Protein AF-A0A6B2LG57-F1 (afdb_monomer)

Radius of gyration: 21.64 Å; Cα contacts (8 Å, |Δi|>4): 314; chains: 1; bounding box: 53×33×59 Å

Nearest PDB structures (foldseek):
  3gzn-assembly2_D  TM=9.192E-01  e=6.424E-19  Homo sapiens
  3dbl-assembly3_F  TM=9.098E-01  e=2.876E-18  Homo sapiens
  1yov-assembly1_B  TM=9.096E-01  e=4.645E-18  Homo sapiens
  3dbh-assembly4_F  TM=9.190E-01  e=5.237E-18  Homo sapiens
  1yov-assembly2_D  TM=8.940E-01  e=1.558E-15  Homo sapiens

Organism: NCBI:txid1963864

pLDDT: mean 88.26, std 8.72, range [53.47, 98.3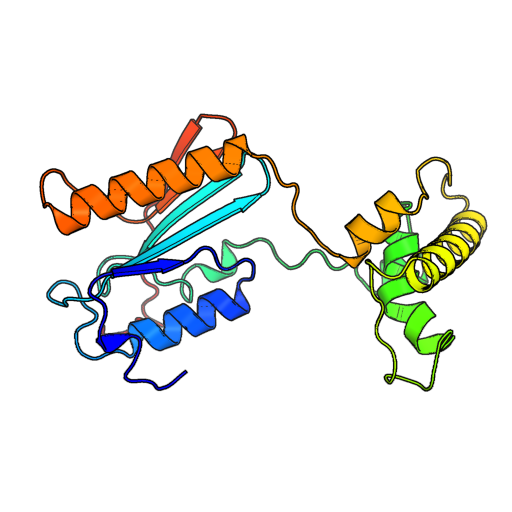1]

Sequence (216 aa):
MPPTFLSTFHLILSTLSTLPTLQNLNQEVFSLPGYGPQGRIMLIHGANEGLMGYIKLSYPGKTSCFGCIGDLFPPPRVSAVDLLVYTPRTPEHCVEWVAVLEWDRAVPFGGPGTVRIDVHNPQHVQWCLEKAQERAKMFHIPTERLDAHLVQLVIGKHPPAFQAGYAFNAGLFSNETFKFVTECSSNLNDMDFFNSGEIYKINTVPNEYCAVCKGK

Foldseek 3Di:
DPLCPLVVDLEDEEADDDLVVQVVVQLSLLPDDQQAPRRSYWYWYKYDQAQWIKIWTDHFPQAATSLQCVVVDDDPPQDDPCCLPPNPAALLSLLSNCQPPVCQVVVPPHHRPPDHQDLPDPVSLVVSLVSSVVVCVVNVHDCPPRDSVSSSCSNVVDRHDDPVNVVVRVVLVVVQVCCVVVVPDDHQRTMWIGHPHDIDRDGHDYDCPRPRRHPD

Solvent-accessible surface area (backbone atoms only — not comparable to full-atom values): 12493 Å² total; per-residue (Å²): 128,67,84,65,60,68,63,75,43,54,65,45,79,44,65,66,90,43,69,71,62,44,38,50,50,45,49,55,53,66,66,36,86,49,47,35,83,89,30,63,36,41,44,40,37,39,48,66,52,27,55,29,35,38,41,34,42,47,40,48,72,69,24,33,48,62,79,56,50,51,83,77,50,80,73,81,95,68,81,57,67,64,41,43,74,76,57,56,80,49,60,63,36,26,38,49,32,28,71,76,48,46,46,66,71,65,30,88,84,55,56,78,86,70,62,76,89,40,70,85,39,67,68,51,34,49,53,42,40,55,53,15,50,56,48,23,57,76,68,74,38,75,57,92,75,68,42,64,66,50,45,33,45,65,75,59,64,63,67,59,85,39,73,67,31,54,53,51,54,48,50,53,51,52,51,44,50,49,22,65,77,66,65,80,46,87,55,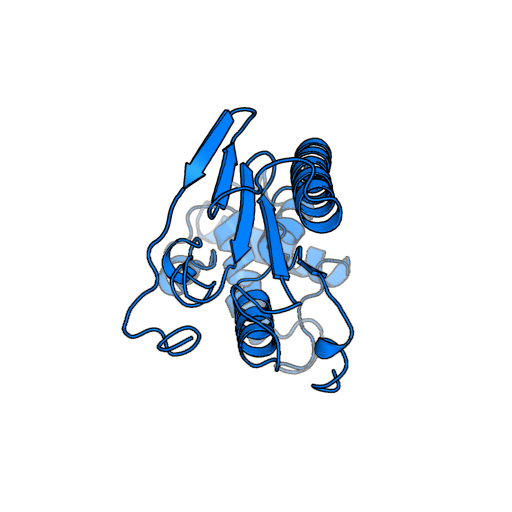79,85,25,31,41,37,36,50,79,88,46,79,44,82,45,84,56,73,58,46,84,80,31,94,68,59,46,98,69

Structure (mmCIF, N/CA/C/O backbone):
data_AF-A0A6B2LG57-F1
#
_entry.id   AF-A0A6B2LG57-F1
#
loop_
_atom_site.group_PDB
_atom_site.id
_atom_site.type_symbol
_atom_site.label_atom_id
_atom_site.label_alt_id
_atom_site.label_comp_id
_atom_site.label_asym_id
_atom_site.label_entity_id
_atom_site.label_seq_id
_atom_site.pdbx_PDB_ins_code
_atom_site.Cartn_x
_atom_site.Cartn_y
_atom_site.Cartn_z
_atom_site.occupancy
_atom_site.B_iso_or_equiv
_atom_site.auth_seq_id
_atom_site.auth_comp_id
_atom_site.auth_asym_id
_atom_site.auth_atom_id
_atom_site.pdbx_PDB_model_num
ATOM 1 N N . MET A 1 1 ? 9.959 7.226 17.252 1.00 60.31 1 MET A N 1
ATOM 2 C CA . MET A 1 1 ? 9.006 8.003 18.077 1.00 60.31 1 MET A CA 1
ATOM 3 C C . MET A 1 1 ? 9.163 7.540 19.522 1.00 60.31 1 MET A C 1
ATOM 5 O O . MET A 1 1 ? 9.434 6.357 19.694 1.00 60.31 1 MET A O 1
ATOM 9 N N . PRO A 1 2 ? 9.089 8.406 20.551 1.00 69.31 2 PRO A N 1
ATOM 10 C CA . PRO A 1 2 ? 9.145 7.940 21.935 1.00 69.31 2 PRO A CA 1
ATOM 11 C C . PRO A 1 2 ? 7.992 6.955 22.194 1.00 69.31 2 PRO A C 1
ATOM 13 O O . PRO A 1 2 ? 6.862 7.287 21.830 1.00 69.31 2 PRO A O 1
ATOM 16 N N . PRO A 1 3 ? 8.226 5.792 22.831 1.00 62.59 3 PRO A N 1
ATOM 17 C CA . PRO A 1 3 ? 7.180 4.790 23.082 1.00 62.59 3 PRO A CA 1
ATOM 18 C C . PRO A 1 3 ? 5.957 5.343 23.832 1.00 62.59 3 PRO A C 1
ATOM 20 O O . PRO A 1 3 ? 4.846 4.847 23.692 1.00 62.59 3 PRO A O 1
ATOM 23 N N . THR A 1 4 ? 6.153 6.409 24.606 1.00 77.44 4 THR A N 1
ATOM 24 C CA . THR A 1 4 ? 5.123 7.068 25.415 1.00 77.44 4 THR A CA 1
ATOM 25 C C . THR A 1 4 ? 4.244 8.047 24.637 1.00 77.44 4 THR A C 1
ATOM 27 O O . THR A 1 4 ? 3.212 8.470 25.152 1.00 77.44 4 THR A O 1
ATOM 30 N N . PHE A 1 5 ? 4.605 8.421 23.405 1.00 87.50 5 PHE A N 1
ATOM 31 C CA . PHE A 1 5 ? 3.816 9.378 22.625 1.00 87.50 5 PHE A CA 1
ATOM 32 C C . PHE A 1 5 ? 2.445 8.801 22.267 1.00 87.50 5 PHE A C 1
ATOM 34 O O . PHE A 1 5 ? 1.424 9.423 22.551 1.00 87.50 5 PHE A O 1
ATOM 41 N N . LEU A 1 6 ? 2.408 7.582 21.719 1.00 87.19 6 LEU A N 1
ATOM 42 C CA . LEU A 1 6 ? 1.155 6.953 21.295 1.00 87.19 6 LEU A CA 1
ATOM 43 C C . LEU A 1 6 ? 0.208 6.666 22.472 1.00 87.19 6 LEU A C 1
ATOM 45 O O . LEU A 1 6 ? -1.004 6.739 22.299 1.00 87.19 6 LEU A O 1
ATOM 49 N N . SER A 1 7 ? 0.733 6.439 23.684 1.00 84.94 7 SER A N 1
ATOM 50 C CA . SER A 1 7 ? -0.099 6.243 24.883 1.00 84.94 7 SER A CA 1
ATOM 51 C C . SER A 1 7 ? -0.858 7.492 25.347 1.00 84.94 7 SER A C 1
ATOM 53 O O . SER A 1 7 ? -1.719 7.387 26.215 1.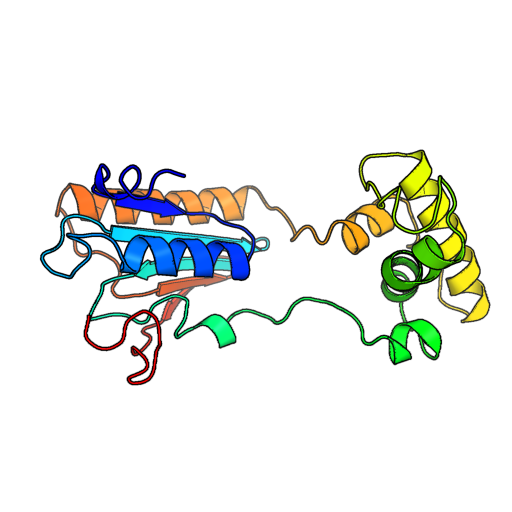00 84.94 7 SER A O 1
ATOM 55 N N . THR A 1 8 ? -0.555 8.674 24.800 1.00 86.94 8 THR A N 1
ATOM 56 C CA . THR A 1 8 ? -1.291 9.911 25.126 1.00 86.94 8 THR A CA 1
ATOM 57 C C . THR A 1 8 ? -2.626 10.037 24.390 1.00 86.94 8 THR A C 1
ATOM 59 O O . THR A 1 8 ? -3.445 10.883 24.751 1.00 86.94 8 THR A O 1
ATOM 62 N N . PHE A 1 9 ? -2.867 9.202 23.375 1.00 87.94 9 PHE A N 1
ATOM 63 C CA . PHE A 1 9 ? -4.053 9.278 22.528 1.00 87.94 9 PHE A CA 1
ATOM 64 C C . PHE A 1 9 ? -5.094 8.234 22.925 1.00 87.94 9 PHE A C 1
ATOM 66 O O . PHE A 1 9 ? -4.759 7.102 23.252 1.00 87.94 9 PHE A O 1
ATOM 73 N N . HIS A 1 10 ? -6.371 8.601 22.815 1.00 85.44 10 HIS A N 1
ATOM 74 C CA . HIS A 1 10 ? -7.495 7.668 22.964 1.00 85.44 10 HIS A CA 1
ATOM 75 C C . HIS A 1 10 ? -7.836 6.953 21.645 1.00 85.44 10 HIS A C 1
ATOM 77 O O . HIS A 1 10 ? -8.425 5.876 21.610 1.00 85.44 10 HIS A O 1
ATOM 83 N N . LEU A 1 11 ? -7.464 7.564 20.523 1.00 86.88 11 LEU A N 1
ATOM 84 C CA . LEU A 1 11 ? -7.764 7.062 19.195 1.00 86.88 11 LEU A CA 1
ATOM 85 C C . LEU A 1 11 ? -6.576 7.318 18.279 1.00 86.88 11 LEU A C 1
ATOM 87 O O . LEU A 1 11 ? -6.032 8.421 18.248 1.00 86.88 11 LEU A O 1
ATOM 91 N N . ILE A 1 12 ? -6.196 6.291 17.530 1.00 89.88 12 ILE A N 1
ATOM 92 C CA . ILE A 1 12 ? -5.128 6.327 16.542 1.00 89.88 12 ILE A CA 1
ATOM 93 C C . ILE A 1 12 ? -5.766 6.019 15.190 1.00 89.88 12 ILE A C 1
ATOM 95 O O . ILE A 1 12 ? -6.299 4.929 14.976 1.00 89.88 12 ILE A O 1
ATOM 99 N N . LEU A 1 13 ? -5.719 6.997 14.288 1.00 91.62 13 LEU A N 1
ATOM 100 C CA . LEU A 1 13 ? -6.188 6.871 12.911 1.00 91.62 13 LEU A CA 1
ATOM 101 C C . LEU A 1 13 ? -4.980 6.726 11.988 1.00 91.62 13 LEU A C 1
ATOM 103 O O . LEU A 1 13 ? -4.024 7.493 12.098 1.00 91.62 13 LEU A O 1
ATOM 107 N N . SER A 1 14 ? -5.008 5.750 11.084 1.00 92.56 14 SER A N 1
ATOM 108 C CA . SER A 1 14 ? -3.871 5.455 10.209 1.00 92.56 14 SER A CA 1
ATOM 109 C C . SER A 1 14 ? -4.295 5.203 8.769 1.00 92.56 14 SER A C 1
ATOM 111 O O . SER A 1 14 ? -5.166 4.382 8.514 1.00 92.56 14 SER A O 1
ATOM 113 N N . THR A 1 15 ? -3.602 5.835 7.824 1.00 91.25 15 THR A N 1
ATOM 114 C CA . THR A 1 15 ? -3.748 5.618 6.373 1.00 91.25 15 THR A CA 1
ATOM 115 C C . THR A 1 15 ? -2.421 5.215 5.728 1.00 91.25 15 THR A C 1
ATOM 117 O O . THR A 1 15 ? -2.130 5.550 4.580 1.00 91.25 15 THR A O 1
ATOM 120 N N . LEU A 1 16 ? -1.572 4.520 6.494 1.00 88.12 16 LEU A N 1
ATOM 121 C CA . LEU A 1 16 ? -0.263 4.060 6.033 1.00 88.12 16 LEU A CA 1
ATOM 122 C C . LEU A 1 16 ? -0.382 3.233 4.747 1.00 88.12 16 LEU A C 1
ATOM 124 O O . LEU A 1 16 ? -1.213 2.337 4.643 1.00 88.12 16 LEU A O 1
ATOM 128 N N . SER A 1 17 ? 0.492 3.522 3.787 1.00 78.38 17 SER A N 1
ATOM 129 C CA . SER A 1 17 ? 0.422 2.979 2.428 1.00 78.38 17 SER A CA 1
ATOM 130 C C . SER A 1 17 ? 1.145 1.646 2.236 1.00 78.38 17 SER A C 1
ATOM 132 O O . SER A 1 17 ? 1.033 1.049 1.169 1.00 78.38 17 SER A O 1
ATOM 134 N N . THR A 1 18 ? 1.903 1.166 3.230 1.00 83.62 18 THR A N 1
ATOM 135 C CA . THR A 1 18 ? 2.650 -0.094 3.112 1.00 83.62 18 THR A CA 1
ATOM 136 C C . THR A 1 18 ? 2.356 -1.034 4.273 1.00 83.62 18 THR A C 1
ATOM 138 O O . THR A 1 18 ? 2.292 -0.615 5.433 1.00 83.62 18 THR A O 1
ATOM 141 N N . LEU A 1 19 ? 2.223 -2.325 3.954 1.00 86.19 19 LEU A N 1
ATOM 142 C CA . LEU A 1 19 ? 1.989 -3.370 4.946 1.00 86.19 19 LEU A CA 1
ATOM 143 C C . LEU A 1 19 ? 3.092 -3.425 6.019 1.00 86.19 19 LEU A C 1
ATOM 145 O O . LEU A 1 19 ? 2.730 -3.474 7.191 1.00 86.19 19 LEU A O 1
ATOM 149 N N . PRO A 1 20 ? 4.403 -3.336 5.700 1.00 88.69 20 PRO A N 1
ATOM 150 C CA . PRO A 1 20 ? 5.436 -3.340 6.736 1.00 88.69 20 PRO A CA 1
ATOM 151 C C . PRO A 1 20 ? 5.305 -2.174 7.722 1.00 88.69 20 PRO A C 1
ATOM 153 O O . PRO A 1 20 ? 5.412 -2.369 8.931 1.00 88.69 20 PRO A O 1
ATOM 156 N N . THR A 1 21 ? 5.023 -0.957 7.242 1.00 89.44 21 THR A N 1
ATOM 157 C CA . THR A 1 21 ? 4.826 0.193 8.141 1.00 89.44 21 THR A CA 1
ATOM 158 C C . THR A 1 21 ? 3.572 0.019 8.996 1.00 89.44 21 THR A C 1
ATOM 160 O O . THR A 1 21 ? 3.590 0.336 10.184 1.00 89.44 21 THR A O 1
ATOM 163 N N . LEU A 1 22 ? 2.497 -0.522 8.418 1.00 91.38 22 LEU A N 1
ATOM 164 C CA . LEU A 1 22 ? 1.267 -0.824 9.142 1.00 91.38 22 LEU A CA 1
ATOM 165 C C . LEU A 1 22 ? 1.464 -1.913 10.203 1.00 91.38 22 LEU A C 1
ATOM 167 O O . LEU A 1 22 ? 0.972 -1.768 11.318 1.00 91.38 22 LEU A O 1
ATOM 171 N N . GLN A 1 23 ? 2.204 -2.976 9.891 1.00 90.81 23 GLN A N 1
ATOM 172 C CA . GLN A 1 23 ? 2.536 -4.045 10.835 1.00 90.81 23 GLN A CA 1
ATOM 173 C C . GLN A 1 23 ? 3.391 -3.528 11.994 1.00 90.81 23 GLN A C 1
ATOM 175 O O . GLN A 1 23 ? 3.122 -3.889 13.139 1.00 90.81 23 GLN A O 1
ATOM 180 N N . ASN A 1 24 ? 4.342 -2.631 11.721 1.00 90.75 24 ASN A N 1
ATOM 181 C CA . ASN A 1 24 ? 5.124 -1.964 12.763 1.00 90.75 24 ASN A CA 1
ATOM 182 C C . ASN A 1 24 ? 4.235 -1.102 13.668 1.00 90.75 24 ASN A C 1
ATOM 184 O O . ASN A 1 24 ? 4.275 -1.264 14.885 1.00 90.75 24 ASN A O 1
ATOM 188 N N . LEU A 1 25 ? 3.372 -0.251 13.093 1.00 91.06 25 LEU A N 1
ATOM 189 C CA . LEU A 1 25 ? 2.406 0.532 13.873 1.00 91.06 25 LEU A CA 1
ATOM 190 C C . LEU A 1 25 ? 1.504 -0.384 14.709 1.00 91.06 25 LEU A C 1
ATOM 192 O O . LEU A 1 25 ? 1.278 -0.130 15.887 1.00 91.06 25 LEU A O 1
ATOM 196 N N . ASN A 1 26 ? 1.001 -1.460 14.109 1.00 90.44 26 ASN A N 1
ATOM 197 C CA . ASN A 1 26 ? 0.176 -2.448 14.787 1.00 90.44 26 ASN A CA 1
ATOM 198 C C . ASN A 1 26 ? 0.926 -3.062 15.977 1.00 90.44 26 ASN A C 1
ATOM 200 O O . ASN A 1 26 ? 0.376 -3.120 17.067 1.00 90.44 26 ASN A O 1
ATOM 204 N N . GLN A 1 27 ? 2.184 -3.468 15.810 1.00 89.50 27 GLN A N 1
ATOM 205 C CA . GLN A 1 27 ? 2.990 -4.008 16.905 1.00 89.50 27 GLN A CA 1
ATOM 206 C C . GLN A 1 27 ? 3.208 -2.982 18.026 1.00 89.50 27 GLN A C 1
ATOM 208 O O . GLN A 1 27 ? 3.052 -3.324 19.200 1.00 89.50 27 GLN A O 1
ATOM 213 N N . GLU A 1 28 ? 3.514 -1.730 17.680 1.00 89.12 28 GLU A N 1
ATOM 214 C CA . GLU A 1 28 ? 3.677 -0.648 18.654 1.00 89.12 28 GLU A CA 1
ATOM 215 C C . GLU A 1 28 ? 2.381 -0.398 19.431 1.00 89.12 28 GLU A C 1
ATOM 217 O O . GLU A 1 28 ? 2.393 -0.439 20.661 1.00 89.12 28 GLU A O 1
ATOM 222 N N . VAL A 1 29 ? 1.246 -0.229 18.746 1.00 88.38 29 VAL A N 1
ATOM 223 C CA . VAL A 1 29 ? -0.051 0.030 19.390 1.00 88.38 29 VAL A CA 1
ATOM 224 C C . VAL A 1 29 ? -0.488 -1.147 20.262 1.00 88.38 29 VAL A C 1
ATOM 226 O O . VAL A 1 29 ? -0.893 -0.937 21.404 1.00 88.38 29 VAL A O 1
ATOM 229 N N . PHE A 1 30 ? -0.318 -2.386 19.786 1.00 86.06 30 PHE A N 1
ATOM 230 C CA . PHE A 1 30 ? -0.616 -3.588 20.572 1.00 86.06 30 PHE A CA 1
ATOM 231 C C . PHE A 1 30 ? 0.253 -3.723 21.830 1.00 86.06 30 PHE A C 1
ATOM 233 O O . PHE A 1 30 ? -0.127 -4.427 22.771 1.00 86.06 30 PHE A O 1
ATOM 240 N N . SER A 1 31 ? 1.412 -3.063 21.878 1.00 84.62 31 SER A N 1
ATOM 241 C CA . SER A 1 31 ? 2.302 -3.058 23.042 1.00 84.62 31 SER A CA 1
ATOM 242 C C . SER A 1 31 ? 1.941 -2.012 24.105 1.00 84.62 31 SER A C 1
ATOM 244 O O . SER A 1 31 ? 2.432 -2.114 25.230 1.00 84.62 31 SER A O 1
ATOM 246 N N . LEU A 1 32 ? 1.069 -1.043 23.795 1.00 84.38 32 LEU A N 1
ATOM 247 C CA . LEU A 1 32 ? 0.784 0.080 24.690 1.00 84.38 32 LEU A CA 1
ATOM 248 C C . LEU A 1 32 ? 0.003 -0.342 25.949 1.00 84.38 32 LEU A C 1
ATOM 250 O O . LEU A 1 32 ? -0.952 -1.124 25.864 1.00 84.38 32 LEU A O 1
ATOM 254 N N . PRO A 1 33 ? 0.343 0.224 27.123 1.00 73.50 33 PRO A N 1
ATOM 255 C CA . PRO A 1 33 ? -0.474 0.073 28.318 1.00 73.50 33 PRO A CA 1
ATOM 256 C C . PRO A 1 33 ? -1.825 0.769 28.102 1.00 73.50 33 PRO A C 1
ATOM 258 O O . PRO A 1 33 ? -1.878 1.949 27.763 1.00 73.50 33 PRO A O 1
ATOM 261 N N . GLY A 1 34 ? -2.926 0.038 28.291 1.00 68.50 34 GLY A N 1
ATOM 262 C CA . GLY A 1 34 ? -4.278 0.563 28.067 1.00 68.50 34 GLY A CA 1
ATOM 263 C C . GLY A 1 34 ? -4.818 0.372 26.647 1.00 68.50 34 GLY A C 1
ATOM 264 O O . GLY A 1 34 ? -5.873 0.916 26.338 1.00 68.50 34 GLY A O 1
ATOM 265 N N . TYR A 1 35 ? -4.147 -0.410 25.801 1.00 68.38 35 TYR A N 1
ATOM 266 C CA . TYR A 1 35 ? -4.753 -0.983 24.600 1.00 68.38 35 TYR A CA 1
ATOM 267 C C . TYR A 1 35 ? -5.526 -2.262 24.979 1.00 68.38 35 TYR A C 1
ATOM 269 O O . TYR A 1 35 ? -4.959 -3.152 25.612 1.00 68.38 35 TYR A O 1
ATOM 277 N N . GLY A 1 36 ? -6.825 -2.349 24.668 1.00 60.59 36 GLY A N 1
ATOM 278 C CA . GLY A 1 36 ? -7.678 -3.476 25.082 1.00 60.59 36 GLY A CA 1
ATOM 279 C C . GLY A 1 36 ? -9.184 -3.197 24.961 1.00 60.59 36 GLY A C 1
ATOM 280 O O . GLY A 1 36 ? -9.553 -2.044 24.765 1.00 60.59 36 GLY A O 1
ATOM 281 N N . PRO A 1 37 ? -10.071 -4.197 25.149 1.00 53.47 37 PRO A N 1
ATOM 282 C CA . PRO A 1 37 ? -11.532 -4.003 25.131 1.00 53.47 37 PRO A CA 1
ATOM 283 C C . PRO A 1 37 ? -12.043 -3.029 26.202 1.00 53.47 37 PRO A C 1
ATOM 285 O O . PRO A 1 37 ? -13.059 -2.372 26.017 1.00 53.47 37 PRO A O 1
ATOM 288 N N . GLN A 1 38 ? -11.339 -2.967 27.334 1.00 58.81 38 GLN A N 1
ATOM 289 C CA . GLN A 1 38 ? -11.553 -2.004 28.425 1.00 58.81 38 GLN A CA 1
ATOM 290 C C . GLN A 1 38 ? -10.511 -0.873 28.394 1.00 58.81 38 GLN A C 1
ATOM 292 O O . GLN A 1 38 ? -10.446 -0.031 29.289 1.00 58.81 38 GLN A O 1
ATOM 297 N N . GLY A 1 39 ? -9.632 -0.918 27.394 1.00 63.84 39 GLY A N 1
ATOM 298 C CA . GLY A 1 39 ? -8.550 0.016 27.184 1.00 63.84 39 GLY A CA 1
ATOM 299 C C . GLY A 1 39 ? -9.043 1.312 26.553 1.00 63.84 39 GLY A C 1
ATOM 300 O O . GLY A 1 39 ? -10.082 1.363 25.903 1.00 63.84 39 GLY A O 1
ATOM 301 N N . ARG A 1 40 ? -8.277 2.381 26.751 1.00 67.06 40 ARG A N 1
ATOM 302 C CA . ARG A 1 40 ? -8.600 3.722 26.257 1.00 67.06 40 ARG A CA 1
ATOM 303 C C . ARG A 1 40 ? -8.168 3.971 24.820 1.00 67.06 40 ARG A C 1
ATOM 305 O O . ARG A 1 40 ? -8.534 5.012 24.295 1.00 67.06 40 ARG A O 1
ATOM 312 N N . ILE A 1 41 ? -7.369 3.080 24.232 1.00 80.06 41 ILE A N 1
ATOM 313 C CA . ILE A 1 41 ? -6.712 3.299 22.941 1.00 80.06 41 ILE A CA 1
ATOM 314 C C . ILE A 1 41 ? -7.321 2.378 21.888 1.00 80.06 41 ILE A C 1
ATOM 316 O O . ILE A 1 41 ? -7.285 1.159 22.042 1.00 80.06 41 ILE A O 1
ATOM 320 N N . MET A 1 42 ? -7.820 2.959 20.797 1.00 81.62 42 MET A N 1
ATOM 321 C CA . MET A 1 42 ? -8.299 2.227 19.621 1.00 81.62 42 MET A CA 1
ATOM 322 C C . MET A 1 42 ? -7.479 2.544 18.374 1.00 81.62 42 MET A C 1
ATOM 324 O O . MET A 1 42 ? -7.088 3.689 18.155 1.00 81.62 42 MET A O 1
ATOM 328 N N . LEU A 1 43 ? -7.262 1.528 17.532 1.00 89.25 43 LEU A N 1
ATOM 329 C CA . LEU A 1 43 ? -6.663 1.682 16.207 1.00 89.25 43 LEU A CA 1
ATOM 330 C C . LEU A 1 43 ? -7.738 1.502 15.136 1.00 89.25 43 LEU A C 1
ATOM 332 O O . LEU A 1 43 ? -8.289 0.409 14.978 1.00 89.25 43 LEU A O 1
ATOM 336 N N . ILE A 1 44 ? -7.979 2.570 14.383 1.00 91.38 44 ILE A N 1
ATOM 337 C CA . ILE A 1 44 ? -8.748 2.544 13.141 1.00 91.38 44 ILE A CA 1
ATOM 338 C C . ILE A 1 44 ? -7.749 2.734 12.011 1.00 91.38 44 ILE A C 1
ATOM 340 O O . ILE A 1 44 ? -7.006 3.718 11.972 1.00 91.38 44 ILE A O 1
ATOM 344 N N . HIS A 1 45 ? -7.724 1.792 11.085 1.00 93.94 45 HIS A N 1
ATOM 345 C CA . HIS A 1 45 ? -6.893 1.899 9.900 1.00 93.94 45 HIS A CA 1
ATOM 346 C C . HIS A 1 45 ? -7.742 1.729 8.652 1.00 93.94 45 HIS A C 1
ATOM 348 O O . HIS A 1 45 ? -8.704 0.968 8.650 1.00 93.94 45 HIS A O 1
ATOM 354 N N . GLY A 1 46 ? -7.369 2.419 7.587 1.00 92.62 46 GLY A N 1
ATOM 355 C CA . GLY A 1 46 ? -8.037 2.287 6.314 1.00 92.62 46 GLY A CA 1
ATOM 356 C C . GLY A 1 46 ? -7.133 2.714 5.181 1.00 92.62 46 GLY A C 1
ATOM 357 O O . GLY A 1 46 ? -6.333 3.641 5.306 1.00 92.62 46 GLY A O 1
ATOM 358 N N . ALA A 1 47 ? -7.285 2.034 4.059 1.00 90.75 47 ALA A N 1
ATOM 359 C CA . ALA A 1 47 ? -6.491 2.242 2.864 1.00 90.75 47 ALA A CA 1
ATOM 360 C C . ALA A 1 47 ? -7.366 2.033 1.631 1.00 90.75 47 ALA A C 1
ATOM 362 O O . ALA A 1 47 ? -8.378 1.333 1.689 1.00 90.75 47 ALA A O 1
ATOM 363 N N . ASN A 1 48 ? -6.974 2.633 0.512 1.00 89.62 48 ASN A N 1
ATOM 364 C CA . ASN A 1 48 ? -7.674 2.477 -0.753 1.00 89.62 48 ASN A CA 1
ATOM 365 C C . ASN A 1 48 ? -6.706 2.514 -1.940 1.00 89.62 48 ASN A C 1
ATOM 367 O O . ASN A 1 48 ? -5.743 3.279 -1.949 1.00 89.62 48 ASN A O 1
ATOM 371 N N . GLU A 1 49 ? -7.009 1.713 -2.958 1.00 87.56 49 GLU A N 1
ATOM 372 C CA . GLU A 1 49 ? -6.424 1.791 -4.294 1.00 87.56 49 GLU A CA 1
ATOM 373 C C . GLU A 1 49 ? -7.567 2.082 -5.271 1.00 87.56 49 GLU A C 1
ATOM 375 O O . GLU A 1 49 ? -8.468 1.271 -5.491 1.00 87.56 49 GLU A O 1
ATOM 380 N N . GLY A 1 50 ? -7.576 3.296 -5.814 1.00 87.62 50 GLY A N 1
ATOM 381 C CA . GLY A 1 50 ? -8.691 3.829 -6.582 1.00 87.62 50 GLY A CA 1
ATOM 382 C C . GLY A 1 50 ? -10.020 3.808 -5.833 1.00 87.62 50 GLY A C 1
ATOM 383 O O . GLY A 1 50 ? -10.146 4.457 -4.794 1.00 87.62 50 GLY A O 1
ATOM 384 N N . LEU A 1 51 ? -11.017 3.117 -6.393 1.00 89.56 51 LEU A N 1
ATOM 385 C CA . LEU A 1 51 ? -12.374 2.997 -5.839 1.00 89.56 51 LEU A CA 1
ATOM 386 C C . LEU A 1 51 ? -12.576 1.731 -4.993 1.00 89.56 51 LEU A C 1
ATOM 388 O O . LEU A 1 51 ? -13.710 1.404 -4.643 1.00 89.56 51 LEU A O 1
ATOM 392 N N . MET A 1 52 ? -11.491 1.022 -4.680 1.00 91.00 52 MET A N 1
ATOM 393 C CA . MET A 1 52 ? -11.495 -0.110 -3.762 1.00 91.00 52 MET A CA 1
ATOM 394 C C . MET A 1 52 ? -10.717 0.243 -2.507 1.00 91.00 52 MET A C 1
ATOM 396 O O . MET A 1 52 ? -9.696 0.925 -2.582 1.00 91.00 52 MET A O 1
ATOM 400 N N . GLY A 1 53 ? -11.142 -0.254 -1.359 1.00 91.12 53 GLY A N 1
ATOM 401 C CA . GLY A 1 53 ? -10.428 -0.019 -0.116 1.00 91.12 53 GLY A CA 1
ATOM 402 C C . GLY A 1 53 ? -11.102 -0.675 1.065 1.00 91.12 53 GLY A C 1
ATOM 403 O O . GLY A 1 53 ? -12.031 -1.459 0.910 1.00 91.12 53 GLY A O 1
ATOM 404 N N . TYR A 1 54 ? -10.624 -0.366 2.257 1.00 92.94 54 TYR A N 1
ATOM 405 C CA . TYR A 1 54 ? -11.206 -0.888 3.478 1.00 92.94 54 TYR A CA 1
ATOM 406 C C . TYR A 1 54 ? -10.999 0.064 4.645 1.00 92.94 54 TYR A C 1
ATOM 408 O O . TYR A 1 54 ? -10.078 0.881 4.644 1.00 92.94 54 TYR A O 1
ATOM 416 N N . ILE A 1 55 ? -11.835 -0.111 5.660 1.00 94.00 55 ILE A N 1
ATOM 417 C CA . ILE A 1 55 ? -11.641 0.406 7.007 1.00 94.00 55 ILE A CA 1
ATOM 418 C C . ILE A 1 55 ? -11.704 -0.766 7.982 1.00 94.00 55 ILE A C 1
ATOM 420 O O . ILE A 1 55 ? -12.563 -1.636 7.859 1.00 94.00 55 ILE A O 1
ATOM 424 N N . LYS A 1 56 ? -10.789 -0.808 8.944 1.00 93.19 56 LYS A N 1
ATOM 425 C CA . LYS A 1 56 ? -10.692 -1.854 9.958 1.00 93.19 56 LYS A CA 1
ATOM 426 C C . LYS A 1 56 ? -10.535 -1.244 11.343 1.00 93.19 56 LYS A C 1
ATOM 428 O O . LYS A 1 56 ? -9.657 -0.406 11.560 1.00 93.19 56 LYS A O 1
ATOM 433 N N . LEU A 1 57 ? -11.346 -1.718 12.284 1.00 90.25 57 LEU A N 1
ATOM 434 C CA . LEU A 1 57 ? -11.203 -1.455 13.713 1.00 90.25 57 LEU A CA 1
ATOM 435 C C . LEU A 1 57 ? -10.508 -2.641 14.356 1.00 90.25 57 LEU A C 1
ATOM 437 O O . LEU A 1 57 ? -11.020 -3.755 14.351 1.00 90.25 57 LEU A O 1
ATOM 441 N N . SER A 1 58 ? -9.336 -2.391 14.932 1.00 85.31 58 SER A N 1
ATOM 442 C CA . SER A 1 58 ? -8.609 -3.420 15.671 1.00 85.31 58 SER A CA 1
ATOM 443 C C . SER A 1 58 ? -8.975 -3.345 17.149 1.00 85.31 58 SER A C 1
ATOM 445 O O . SER A 1 58 ? -8.438 -2.516 17.886 1.00 85.31 58 SER A O 1
ATOM 447 N N . TYR A 1 59 ? -9.885 -4.226 17.564 1.00 78.19 59 TYR A N 1
ATOM 448 C CA . TYR A 1 59 ? -10.235 -4.506 18.953 1.00 78.19 59 TYR A CA 1
ATOM 449 C C . TYR A 1 59 ? -9.390 -5.670 19.492 1.00 78.19 59 TYR A C 1
ATOM 451 O O . TYR A 1 59 ? -9.528 -6.801 19.005 1.00 78.19 59 TYR A O 1
ATOM 459 N N . PRO A 1 60 ? -8.552 -5.451 20.516 1.00 72.75 60 PRO A N 1
ATOM 460 C CA . PRO A 1 60 ? -7.768 -6.531 21.124 1.00 72.75 60 PRO A CA 1
ATOM 461 C C . PRO A 1 60 ? -8.680 -7.590 21.725 1.00 72.75 60 PRO A C 1
ATOM 463 O O . PRO A 1 60 ? -9.774 -7.265 22.182 1.00 72.75 60 PRO A O 1
ATOM 466 N N . GLY A 1 61 ? -8.276 -8.855 21.666 1.00 69.75 61 GLY A N 1
ATOM 467 C CA . GLY A 1 61 ? -9.064 -9.986 22.163 1.00 69.75 61 GLY A CA 1
ATOM 468 C C . GLY A 1 61 ? -10.366 -10.291 21.410 1.00 69.75 61 GLY A C 1
ATOM 469 O O . GLY A 1 61 ? -10.982 -11.317 21.682 1.00 69.75 61 GLY A O 1
ATOM 470 N N . LYS A 1 62 ? -10.795 -9.446 20.458 1.00 80.44 62 LYS A N 1
ATOM 471 C CA . LYS A 1 62 ? -12.050 -9.620 19.702 1.00 80.44 62 LYS A CA 1
ATOM 472 C C . LYS A 1 62 ? -11.823 -9.787 18.202 1.00 80.44 62 LYS A C 1
ATOM 474 O O . LYS A 1 62 ? -12.383 -10.698 17.602 1.00 80.44 62 LYS A O 1
ATOM 479 N N . THR A 1 63 ? -11.024 -8.916 17.593 1.00 87.00 63 THR A N 1
ATOM 480 C CA . THR A 1 63 ? -10.769 -8.913 16.143 1.00 87.00 63 THR A CA 1
ATOM 481 C C . THR A 1 63 ? -9.321 -9.253 15.850 1.00 87.00 63 THR A C 1
ATOM 483 O O . THR A 1 63 ? -8.434 -8.978 16.661 1.00 87.00 63 THR A O 1
ATOM 486 N N . SER A 1 64 ? -9.054 -9.801 14.670 1.00 91.12 64 SER A N 1
ATOM 487 C CA . SER A 1 64 ? -7.681 -10.071 14.252 1.00 91.12 64 SER A CA 1
ATOM 488 C C . SER A 1 64 ? -6.862 -8.772 14.096 1.00 91.12 64 SER A C 1
ATOM 490 O O . SER A 1 64 ? -7.395 -7.737 13.690 1.00 91.12 64 SER A O 1
ATOM 492 N N . CYS A 1 65 ? -5.562 -8.809 14.404 1.00 91.12 65 CYS A N 1
ATOM 493 C CA . CYS A 1 65 ? -4.651 -7.683 14.160 1.00 91.12 65 CYS A CA 1
ATOM 494 C C . CYS A 1 65 ? -4.054 -7.738 12.742 1.00 91.12 65 CYS A C 1
ATOM 496 O O . CYS A 1 65 ? -4.175 -8.751 12.053 1.00 91.12 65 CYS A O 1
ATOM 498 N N . PHE A 1 66 ? -3.317 -6.707 12.315 1.00 91.75 66 PHE A N 1
ATOM 499 C CA . PHE A 1 66 ? -2.656 -6.718 10.995 1.00 91.75 66 PHE A CA 1
ATOM 500 C C . PHE A 1 66 ? -1.588 -7.811 10.826 1.00 91.75 66 PHE A C 1
ATOM 502 O O . PHE A 1 66 ? -1.262 -8.183 9.702 1.00 91.75 66 PHE A O 1
ATOM 509 N N . GLY A 1 67 ? -1.078 -8.376 11.924 1.00 90.00 67 GLY A N 1
ATOM 510 C CA . GLY A 1 67 ? -0.236 -9.575 11.886 1.00 90.00 67 GLY A CA 1
ATOM 511 C C . GLY A 1 67 ? -1.009 -10.869 11.596 1.00 90.00 67 GLY A C 1
ATOM 512 O O . GLY A 1 67 ? -0.424 -11.815 11.088 1.00 90.00 67 GLY A O 1
ATOM 513 N N . CYS A 1 68 ? -2.311 -10.930 11.895 1.00 91.19 68 CYS A N 1
ATOM 514 C CA . CYS A 1 68 ? -3.156 -12.090 11.584 1.00 91.19 68 CYS A CA 1
ATOM 515 C C . CYS A 1 68 ? 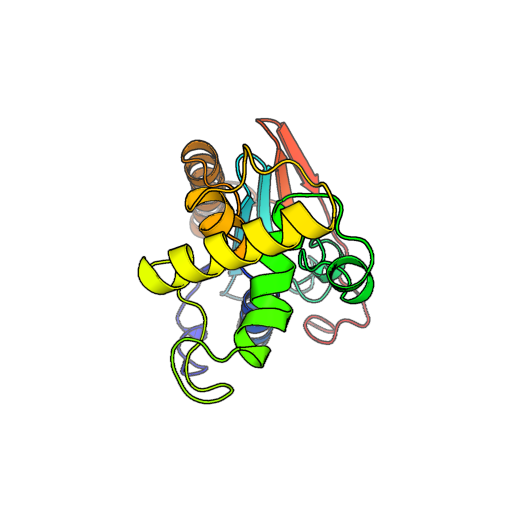-3.634 -12.098 10.131 1.00 91.19 68 CYS A C 1
ATOM 517 O O . CYS A 1 68 ? -3.825 -13.163 9.560 1.00 91.19 68 CYS A O 1
ATOM 519 N N . ILE A 1 69 ? -3.869 -10.912 9.564 1.00 90.88 69 ILE A N 1
ATOM 520 C CA . ILE A 1 69 ? -4.450 -10.745 8.225 1.00 90.88 69 ILE A CA 1
ATOM 521 C C . ILE A 1 69 ? -3.437 -10.263 7.190 1.00 90.88 69 ILE A C 1
ATOM 523 O O . ILE A 1 69 ? -3.836 -9.808 6.124 1.00 90.88 69 ILE A O 1
ATOM 527 N N . GLY A 1 70 ? -2.136 -10.344 7.489 1.00 88.31 70 GLY A N 1
ATOM 528 C CA . GLY A 1 70 ? -1.080 -9.941 6.557 1.00 88.31 70 GLY A CA 1
ATOM 529 C C . GLY A 1 70 ? -1.209 -10.626 5.193 1.00 88.31 70 GLY A C 1
ATOM 530 O O . GLY A 1 70 ? -1.028 -9.977 4.171 1.00 88.31 70 GLY A O 1
ATOM 531 N N . ASP A 1 71 ? -1.640 -11.888 5.184 1.00 86.69 71 ASP A N 1
ATOM 532 C CA . ASP A 1 71 ? -1.817 -12.690 3.967 1.00 86.69 71 ASP A CA 1
ATOM 533 C C . ASP A 1 71 ? -3.031 -12.274 3.116 1.00 86.69 71 ASP A C 1
ATOM 535 O O . ASP A 1 71 ? -3.137 -12.678 1.961 1.00 86.69 71 ASP A O 1
ATOM 539 N N . LEU A 1 72 ? -3.955 -11.464 3.657 1.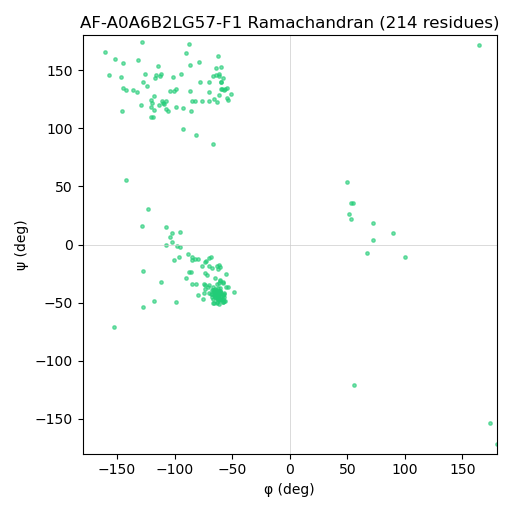00 86.62 72 LEU A N 1
ATOM 540 C CA . LEU A 1 72 ? -5.065 -10.901 2.874 1.00 86.62 72 LEU A CA 1
ATOM 541 C C . LEU A 1 72 ? -4.610 -9.743 1.978 1.00 86.62 72 LEU A C 1
ATOM 543 O O . LEU A 1 72 ? -5.323 -9.372 1.044 1.00 86.62 72 LEU A O 1
ATOM 547 N N . PHE A 1 73 ? -3.452 -9.147 2.267 1.00 85.56 73 PHE A N 1
ATOM 548 C CA . PHE A 1 73 ? -2.905 -8.074 1.452 1.00 85.56 73 PHE A CA 1
ATOM 549 C C . PHE A 1 73 ? -2.260 -8.653 0.194 1.00 85.56 73 PHE A C 1
ATOM 551 O O . PHE A 1 73 ? -1.577 -9.677 0.267 1.00 85.56 73 PHE A O 1
ATOM 558 N N . PRO A 1 74 ? -2.431 -7.998 -0.967 1.00 81.12 74 PRO A N 1
ATOM 559 C CA . PRO A 1 74 ? -1.796 -8.464 -2.185 1.00 81.12 74 PRO A CA 1
ATOM 560 C C . PRO A 1 74 ? -0.272 -8.476 -2.001 1.00 81.12 74 PRO A C 1
ATOM 562 O O . PRO A 1 74 ? 0.285 -7.535 -1.418 1.00 81.12 74 PRO A O 1
ATOM 565 N N . PRO A 1 75 ? 0.425 -9.508 -2.507 1.00 76.38 75 PRO A N 1
ATOM 566 C CA . PRO A 1 75 ? 1.876 -9.517 -2.480 1.00 76.38 75 PRO A CA 1
ATOM 567 C C . PRO A 1 75 ? 2.412 -8.305 -3.258 1.00 76.38 75 PRO A C 1
ATOM 569 O O . PRO A 1 75 ? 1.754 -7.827 -4.192 1.00 76.38 75 PRO A O 1
ATOM 572 N N . PRO A 1 76 ? 3.611 -7.800 -2.915 1.00 70.94 76 PRO A N 1
ATOM 573 C CA . PRO A 1 76 ? 4.235 -6.729 -3.673 1.00 70.94 76 PRO A CA 1
ATOM 574 C C . PRO A 1 76 ? 4.267 -7.076 -5.165 1.00 70.94 76 PRO A C 1
ATOM 576 O O . PRO A 1 76 ? 4.720 -8.155 -5.545 1.00 70.94 76 PRO A O 1
ATOM 579 N N . ARG A 1 77 ? 3.805 -6.150 -6.013 1.00 71.19 77 ARG A N 1
ATOM 580 C CA . ARG A 1 77 ? 3.924 -6.248 -7.474 1.00 71.19 77 ARG A CA 1
ATOM 581 C C . ARG A 1 77 ? 5.408 -6.144 -7.848 1.00 71.19 77 ARG A C 1
ATOM 583 O O . ARG A 1 77 ? 5.920 -5.043 -8.040 1.00 71.19 77 ARG A O 1
ATOM 590 N N . VAL A 1 78 ? 6.111 -7.273 -7.834 1.00 76.75 78 VAL A N 1
ATOM 591 C CA . VAL A 1 78 ? 7.493 -7.405 -8.307 1.00 76.75 78 VAL A CA 1
ATOM 592 C C . VAL A 1 78 ? 7.533 -8.577 -9.270 1.00 76.75 78 VAL A C 1
ATOM 594 O O . VAL A 1 78 ? 7.197 -9.704 -8.904 1.00 76.75 78 VAL A O 1
ATOM 597 N N . SER A 1 79 ? 7.920 -8.302 -10.507 1.00 86.62 79 SER A N 1
ATOM 598 C CA . SER A 1 79 ? 8.101 -9.332 -11.521 1.00 86.62 79 SER A CA 1
ATOM 599 C C . SER A 1 79 ? 9.270 -10.246 -11.156 1.00 86.62 79 SER A C 1
ATOM 601 O O . SER A 1 79 ? 10.288 -9.805 -10.622 1.00 86.62 79 SER A O 1
ATOM 603 N N . ALA A 1 80 ? 9.152 -11.535 -11.477 1.00 90.44 80 ALA A N 1
ATOM 604 C CA . ALA A 1 80 ? 10.256 -12.474 -11.306 1.00 90.44 80 ALA A CA 1
ATOM 605 C C . ALA A 1 80 ? 11.475 -12.035 -12.137 1.00 90.44 80 ALA A C 1
ATOM 607 O O . ALA A 1 80 ? 11.331 -11.633 -13.291 1.00 90.44 80 ALA A O 1
ATOM 608 N N . VAL A 1 81 ? 12.684 -12.166 -11.583 1.00 91.88 81 VAL A N 1
ATOM 609 C CA . VAL A 1 81 ? 13.923 -11.764 -12.274 1.00 91.88 81 VAL A CA 1
ATOM 610 C C . VAL A 1 81 ? 14.068 -12.485 -13.617 1.00 91.88 81 VAL A C 1
ATOM 612 O O . VAL A 1 81 ? 14.356 -11.841 -14.623 1.00 91.88 81 VAL A O 1
ATOM 615 N N . ASP A 1 82 ? 13.767 -13.784 -13.672 1.00 93.38 82 ASP A N 1
ATOM 616 C CA . ASP A 1 82 ? 13.831 -14.563 -14.914 1.00 93.38 82 ASP A CA 1
ATOM 617 C C . ASP A 1 82 ? 12.887 -14.021 -15.997 1.00 93.38 82 ASP A C 1
ATOM 619 O O . ASP A 1 82 ? 13.250 -13.965 -17.173 1.00 93.38 82 ASP A O 1
ATOM 623 N N . LEU A 1 83 ? 11.697 -13.551 -15.602 1.00 94.06 83 LEU A N 1
ATOM 624 C CA . LEU A 1 83 ? 10.746 -12.917 -16.515 1.00 94.06 83 LEU A CA 1
ATOM 625 C C . LEU A 1 83 ? 11.345 -11.641 -17.114 1.00 94.06 83 LEU A C 1
ATOM 627 O O . LEU A 1 83 ? 11.265 -11.444 -18.323 1.00 94.06 83 LEU A O 1
ATOM 631 N N . LEU A 1 84 ? 11.968 -10.796 -16.291 1.00 95.25 84 LEU A N 1
ATOM 632 C CA . LEU A 1 84 ? 12.579 -9.537 -16.729 1.00 95.25 84 LEU A CA 1
ATOM 633 C C . LEU A 1 84 ? 13.802 -9.769 -17.633 1.00 95.25 84 LEU A C 1
ATOM 635 O O . LEU A 1 84 ? 14.015 -9.047 -18.614 1.00 95.25 84 LEU A O 1
ATOM 639 N N . VAL A 1 85 ? 14.615 -10.778 -17.310 1.00 94.88 85 VAL A N 1
ATOM 640 C CA . VAL A 1 85 ? 15.879 -11.070 -18.000 1.00 94.88 85 VAL A CA 1
ATOM 641 C C . VAL A 1 85 ? 15.662 -11.819 -19.313 1.00 94.88 85 VAL A C 1
ATOM 643 O O . VAL A 1 85 ? 16.302 -11.474 -20.309 1.00 94.88 85 VAL A O 1
ATOM 646 N N . TYR A 1 86 ? 14.785 -12.819 -19.342 1.00 95.62 86 TYR A N 1
ATOM 647 C CA . TYR A 1 86 ? 14.716 -13.750 -20.471 1.00 95.62 86 TYR A CA 1
ATOM 648 C C . TYR A 1 86 ? 13.444 -13.625 -21.298 1.00 95.62 86 TYR A C 1
ATOM 650 O O . TYR A 1 86 ? 13.488 -13.867 -22.500 1.00 95.62 86 TYR A O 1
ATOM 658 N N . THR A 1 87 ? 12.313 -13.268 -20.689 1.00 96.00 87 THR A N 1
ATOM 659 C CA . THR A 1 87 ? 11.017 -13.282 -21.386 1.00 96.00 87 THR A CA 1
ATOM 660 C C . THR A 1 87 ? 10.111 -12.106 -20.996 1.00 96.00 87 THR A C 1
ATOM 662 O O . THR A 1 87 ? 8.979 -12.342 -20.553 1.00 96.00 87 THR A O 1
ATOM 665 N N . PRO A 1 88 ? 10.550 -10.838 -21.131 1.00 96.50 88 PRO A N 1
ATOM 666 C CA . PRO A 1 88 ? 9.661 -9.699 -20.937 1.00 96.50 88 PRO A CA 1
ATOM 667 C C . PRO A 1 88 ? 8.528 -9.762 -21.973 1.00 96.50 88 PRO A C 1
ATOM 669 O O . PRO A 1 88 ? 8.711 -10.250 -23.085 1.00 96.50 88 PRO A O 1
ATOM 672 N N . ARG A 1 89 ? 7.330 -9.308 -21.592 1.00 94.88 89 ARG A N 1
ATOM 673 C CA . ARG A 1 89 ? 6.109 -9.443 -22.412 1.00 94.88 89 ARG A CA 1
ATOM 674 C C . ARG A 1 89 ? 5.381 -8.123 -22.615 1.00 94.88 89 ARG A C 1
ATOM 676 O O . ARG A 1 89 ? 4.612 -8.001 -23.560 1.00 94.88 89 ARG A O 1
ATOM 683 N N . THR A 1 90 ? 5.600 -7.157 -21.727 1.00 95.75 90 THR A N 1
ATOM 684 C CA . THR A 1 90 ? 4.920 -5.866 -21.754 1.00 95.75 90 THR A CA 1
ATOM 685 C C . THR A 1 90 ? 5.929 -4.723 -21.607 1.00 95.75 90 THR A C 1
ATOM 687 O O . THR A 1 90 ? 7.033 -4.945 -21.094 1.00 95.75 90 THR A O 1
ATOM 690 N N . PRO A 1 91 ? 5.567 -3.498 -22.028 1.00 96.44 91 PRO A N 1
ATOM 691 C CA . PRO A 1 91 ? 6.332 -2.282 -21.752 1.00 96.44 91 PRO A CA 1
ATOM 692 C C . PRO A 1 91 ? 6.749 -2.126 -20.285 1.00 96.44 91 PRO A C 1
ATOM 694 O O . PRO A 1 91 ? 7.883 -1.752 -19.995 1.00 96.44 91 PRO A O 1
ATOM 697 N N . GLU A 1 92 ? 5.854 -2.464 -19.357 1.00 95.00 92 GLU A N 1
ATOM 698 C CA . GLU A 1 92 ? 6.091 -2.392 -17.917 1.00 95.00 92 GLU A CA 1
ATOM 699 C C . GLU A 1 92 ? 7.239 -3.311 -17.492 1.00 95.00 92 GLU A C 1
ATOM 701 O O . GLU A 1 92 ? 8.098 -2.882 -16.727 1.00 95.00 92 GLU A O 1
ATOM 706 N N . HIS A 1 93 ? 7.333 -4.527 -18.049 1.00 95.62 93 HIS A N 1
ATOM 707 C CA . HIS A 1 93 ? 8.467 -5.420 -17.777 1.00 95.62 93 HIS A CA 1
ATOM 708 C C . HIS A 1 93 ? 9.793 -4.820 -18.267 1.00 95.62 93 HIS A C 1
ATOM 710 O O . HIS A 1 93 ? 10.829 -5.026 -17.641 1.00 95.62 93 HIS A O 1
ATOM 716 N N . CYS A 1 94 ? 9.794 -4.070 -19.374 1.00 97.56 94 CYS A N 1
ATOM 717 C CA . CYS A 1 94 ? 11.004 -3.401 -19.853 1.00 97.56 94 CYS A CA 1
ATOM 718 C C . CYS A 1 94 ? 11.439 -2.280 -18.906 1.00 97.56 94 CYS A C 1
ATOM 720 O O . CYS A 1 94 ? 12.622 -2.183 -18.598 1.00 97.56 94 CYS A O 1
ATOM 722 N N . VAL A 1 95 ? 10.499 -1.474 -18.409 1.00 97.00 95 VAL A N 1
ATOM 723 C CA . VAL A 1 95 ? 10.788 -0.434 -17.410 1.00 97.00 95 VAL A CA 1
ATOM 724 C C . VAL A 1 95 ? 11.256 -1.050 -16.089 1.00 97.00 95 VAL A C 1
ATOM 726 O O . VAL A 1 95 ? 12.240 -0.595 -15.509 1.00 97.00 95 VAL A O 1
ATOM 729 N N . GLU A 1 96 ? 10.592 -2.105 -15.621 1.00 95.00 96 GLU A N 1
ATOM 730 C CA . GLU A 1 96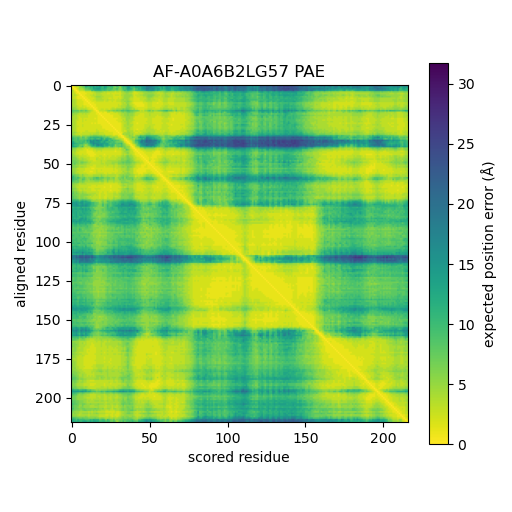 ? 10.955 -2.789 -14.379 1.00 95.00 96 GLU A CA 1
ATOM 731 C C . GLU A 1 96 ? 12.336 -3.450 -14.482 1.00 95.00 96 GLU A C 1
ATOM 733 O O . GLU A 1 96 ? 13.131 -3.348 -13.551 1.00 95.00 96 GLU A O 1
ATOM 738 N N . TRP A 1 97 ? 12.681 -4.034 -15.636 1.00 96.62 97 TRP A N 1
ATOM 739 C CA . TRP A 1 97 ? 14.036 -4.525 -15.910 1.00 96.62 97 TRP A CA 1
ATOM 740 C C . TRP A 1 97 ? 15.081 -3.414 -15.766 1.00 96.62 97 TRP A C 1
ATOM 742 O O . TRP A 1 97 ? 16.134 -3.638 -15.162 1.00 96.62 97 TRP A O 1
ATOM 752 N N . VAL A 1 98 ? 14.786 -2.207 -16.265 1.00 96.62 98 VAL A N 1
ATOM 753 C CA . VAL A 1 98 ? 15.710 -1.080 -16.114 1.00 96.62 98 VAL A CA 1
ATOM 754 C C . VAL A 1 98 ? 15.914 -0.738 -14.642 1.00 96.62 98 VAL A C 1
ATOM 756 O O . VAL A 1 98 ? 17.048 -0.590 -14.192 1.00 96.62 98 VAL A O 1
ATOM 759 N N . ALA A 1 99 ? 14.817 -0.649 -13.893 1.00 93.44 99 ALA A N 1
ATOM 760 C CA . ALA A 1 99 ? 14.849 -0.233 -12.500 1.00 93.44 99 ALA A CA 1
ATOM 761 C C . ALA A 1 99 ? 15.491 -1.261 -11.559 1.00 93.44 99 ALA A C 1
ATOM 763 O O . ALA A 1 99 ? 16.136 -0.875 -10.589 1.00 93.44 99 ALA A O 1
ATOM 764 N N . VAL A 1 100 ? 15.302 -2.555 -11.829 1.00 92.19 100 VAL A N 1
ATOM 765 C CA . VAL A 1 100 ? 15.757 -3.650 -10.958 1.00 92.19 100 VAL A CA 1
ATOM 766 C C . VAL A 1 100 ? 17.168 -4.127 -11.310 1.00 92.19 100 VAL A C 1
ATOM 768 O O . VAL A 1 100 ? 17.864 -4.632 -10.435 1.00 92.19 100 VAL A O 1
ATOM 771 N N . LEU A 1 101 ? 17.590 -4.011 -12.574 1.00 94.12 101 LEU A N 1
ATOM 772 C CA . LEU A 1 101 ? 18.836 -4.623 -13.053 1.00 94.12 101 LEU A CA 1
ATOM 773 C C . LEU A 1 101 ? 19.756 -3.626 -13.758 1.00 94.12 101 LEU A C 1
ATOM 775 O O . LEU A 1 101 ? 20.933 -3.520 -13.419 1.00 94.12 101 LEU A O 1
ATOM 779 N N . GLU A 1 102 ? 19.246 -2.908 -14.759 1.00 95.75 102 GLU A N 1
ATOM 780 C CA . GLU A 1 102 ? 20.102 -2.103 -15.639 1.00 95.75 102 GLU A CA 1
ATOM 781 C C . GLU A 1 102 ? 20.681 -0.871 -14.946 1.00 95.75 102 GLU A C 1
ATOM 783 O O . GLU A 1 102 ? 21.829 -0.513 -15.202 1.00 95.75 102 GLU A O 1
ATOM 788 N N . TRP A 1 103 ? 19.917 -0.233 -14.060 1.00 95.38 103 TRP A N 1
ATOM 789 C CA . TRP A 1 103 ? 20.362 0.951 -13.330 1.00 95.38 103 TRP A CA 1
ATOM 790 C C . TRP A 1 103 ? 21.627 0.680 -12.511 1.00 95.38 103 TRP A C 1
ATOM 792 O O . TRP A 1 103 ? 22.618 1.399 -12.642 1.00 95.38 103 TRP A O 1
ATOM 802 N N . ASP A 1 104 ? 21.619 -0.401 -11.728 1.00 92.06 104 ASP A N 1
ATOM 803 C CA . ASP A 1 104 ? 22.756 -0.797 -10.894 1.00 92.06 104 ASP A CA 1
ATOM 804 C C . ASP A 1 104 ? 23.926 -1.344 -11.725 1.00 92.06 104 ASP A C 1
ATOM 806 O O . ASP A 1 104 ? 25.080 -1.236 -11.311 1.00 92.06 104 ASP A O 1
ATOM 810 N N . ARG A 1 105 ? 23.654 -1.898 -12.916 1.00 92.94 105 ARG A N 1
ATOM 811 C CA . ARG A 1 105 ? 24.687 -2.388 -13.841 1.00 92.94 105 ARG A CA 1
ATOM 812 C C . ARG A 1 105 ? 25.406 -1.254 -14.574 1.00 92.94 105 ARG A C 1
ATOM 814 O O . ARG A 1 105 ? 26.625 -1.298 -14.715 1.00 92.94 105 ARG A O 1
ATOM 821 N N . ALA A 1 106 ? 24.655 -0.292 -15.107 1.00 92.94 106 ALA A N 1
ATOM 822 C CA . ALA A 1 106 ? 25.177 0.784 -15.950 1.00 92.94 106 ALA A CA 1
ATOM 823 C C . ALA A 1 106 ? 25.662 1.993 -15.141 1.00 92.94 106 ALA A C 1
ATOM 825 O O . ALA A 1 106 ? 26.495 2.754 -15.627 1.00 92.94 106 ALA A O 1
ATOM 826 N N . VAL A 1 107 ? 25.146 2.157 -13.920 1.00 91.56 107 VAL A N 1
ATOM 827 C CA . VAL A 1 107 ? 25.508 3.214 -12.972 1.00 91.56 107 VAL A CA 1
ATOM 828 C C . VAL A 1 107 ? 25.494 4.626 -13.599 1.00 91.56 107 VAL A C 1
ATOM 830 O O . VAL A 1 107 ? 26.477 5.364 -13.539 1.00 91.56 107 VAL A O 1
ATOM 833 N N . PRO A 1 108 ? 24.378 5.039 -14.225 1.00 90.75 108 PRO A N 1
ATOM 834 C CA . PRO A 1 108 ? 24.366 6.169 -15.161 1.00 90.75 108 PRO A CA 1
ATOM 835 C C . PRO A 1 108 ? 24.635 7.555 -14.558 1.00 90.75 108 PRO A C 1
ATOM 837 O O . PRO A 1 108 ? 25.005 8.468 -15.291 1.00 90.75 108 PRO A O 1
ATOM 840 N N . PHE A 1 109 ? 24.457 7.728 -13.245 1.00 90.88 109 PHE A N 1
ATOM 841 C CA . PHE A 1 109 ? 24.561 9.030 -12.570 1.00 90.88 109 PHE A CA 1
ATOM 842 C C . PHE A 1 109 ? 25.500 9.021 -11.348 1.00 90.88 109 PHE A C 1
ATOM 844 O O . PHE A 1 109 ? 25.434 9.929 -10.523 1.00 90.88 109 PHE A O 1
ATOM 851 N N . GLY A 1 110 ? 26.367 8.014 -11.179 1.00 84.31 110 GLY A N 1
ATOM 852 C CA . GLY A 1 110 ? 27.243 7.944 -10.002 1.00 84.31 110 GLY A CA 1
ATOM 853 C C . GLY A 1 110 ? 28.072 6.667 -9.889 1.00 84.31 110 GLY A C 1
ATOM 854 O O . GLY A 1 110 ? 28.390 6.048 -10.893 1.00 84.31 110 GLY A O 1
ATOM 855 N N . GLY A 1 111 ? 28.450 6.292 -8.663 1.00 73.94 111 GLY A N 1
ATOM 856 C CA . GLY A 1 111 ? 29.057 4.995 -8.351 1.00 73.94 111 GLY A CA 1
ATOM 857 C C . GLY A 1 111 ? 27.997 3.939 -7.990 1.00 73.94 111 GLY A C 1
ATOM 858 O O . GLY A 1 111 ? 26.844 4.293 -7.719 1.00 73.94 111 GLY A O 1
ATOM 859 N N . PRO A 1 112 ? 28.344 2.638 -7.983 1.00 70.81 112 PRO A N 1
ATOM 860 C CA . PRO A 1 112 ? 27.395 1.575 -7.654 1.00 70.81 112 PRO A CA 1
ATOM 861 C C . PRO A 1 112 ? 26.720 1.829 -6.301 1.00 70.81 112 PRO A C 1
ATOM 863 O O . PRO A 1 112 ? 27.394 2.028 -5.290 1.00 70.81 112 PRO A O 1
ATOM 866 N N . GLY A 1 113 ? 25.386 1.862 -6.284 1.00 71.38 113 GLY A N 1
ATOM 867 C CA . GLY A 1 113 ? 24.593 2.080 -5.071 1.00 71.38 113 GLY A CA 1
ATOM 868 C C . GLY A 1 113 ? 24.607 3.506 -4.500 1.00 71.38 113 GLY A C 1
ATOM 869 O O . GLY A 1 113 ? 23.999 3.724 -3.452 1.00 71.38 113 GLY A O 1
ATOM 870 N N . THR A 1 114 ? 25.255 4.485 -5.149 1.00 80.56 114 THR A N 1
ATOM 871 C CA . THR A 1 114 ? 25.315 5.865 -4.624 1.00 80.56 114 THR A CA 1
ATOM 872 C C . THR A 1 114 ? 24.104 6.704 -5.013 1.00 80.56 114 THR A C 1
ATOM 874 O O . THR A 1 114 ? 23.677 7.554 -4.236 1.00 80.56 114 THR A O 1
ATOM 877 N N . VAL A 1 115 ? 23.547 6.481 -6.207 1.00 89.44 115 VAL A N 1
ATOM 878 C CA . VAL A 1 115 ? 22.386 7.224 -6.715 1.00 89.44 115 VAL A CA 1
ATOM 879 C C . VAL A 1 115 ? 21.250 6.251 -6.985 1.00 89.44 115 VAL A C 1
ATOM 881 O O . VAL A 1 115 ? 21.376 5.348 -7.808 1.00 89.44 115 VAL A O 1
ATOM 884 N N . ARG A 1 116 ? 20.134 6.439 -6.278 1.00 91.38 116 ARG A N 1
ATOM 885 C CA . ARG A 1 116 ? 18.886 5.715 -6.538 1.00 91.38 116 ARG A CA 1
ATOM 886 C C . ARG A 1 116 ? 18.075 6.437 -7.606 1.00 91.38 116 ARG A C 1
ATOM 888 O O . ARG A 1 116 ? 18.192 7.653 -7.764 1.00 91.38 116 ARG A O 1
ATOM 895 N N . ILE A 1 117 ? 17.231 5.683 -8.302 1.00 93.38 117 ILE A N 1
ATOM 896 C CA . ILE A 1 117 ? 16.283 6.254 -9.257 1.00 93.38 117 ILE A CA 1
ATOM 897 C C . ILE A 1 117 ? 15.359 7.219 -8.515 1.00 93.38 117 ILE A C 1
ATOM 899 O O . ILE A 1 117 ? 14.821 6.895 -7.458 1.00 93.38 117 ILE A O 1
ATOM 903 N N . ASP A 1 118 ? 15.171 8.392 -9.107 1.00 92.94 118 ASP A N 1
ATOM 904 C CA . ASP A 1 118 ? 14.249 9.414 -8.630 1.00 92.94 118 ASP A CA 1
ATOM 905 C C . ASP A 1 118 ? 13.245 9.657 -9.752 1.00 92.94 118 ASP A C 1
ATOM 907 O O . ASP A 1 118 ? 13.594 10.184 -10.807 1.00 92.94 118 ASP A O 1
ATOM 911 N N . VAL A 1 119 ? 12.002 9.230 -9.535 1.00 92.00 119 VAL A N 1
ATOM 912 C CA . VAL A 1 119 ? 10.916 9.342 -10.521 1.00 92.00 119 VAL A CA 1
ATOM 913 C C . VAL A 1 119 ? 10.455 10.785 -10.737 1.00 92.00 119 VAL A C 1
ATOM 915 O O . VAL A 1 119 ? 9.724 11.065 -11.688 1.00 92.00 119 VAL A O 1
ATOM 918 N N . HIS A 1 120 ? 10.888 11.714 -9.887 1.00 92.00 120 HIS A N 1
ATOM 919 C CA . HIS A 1 120 ? 10.635 13.142 -10.041 1.00 92.00 120 HIS A CA 1
ATOM 920 C C . HIS A 1 120 ? 11.797 13.874 -10.722 1.00 92.00 120 HIS A C 1
ATOM 922 O O . HIS A 1 120 ? 11.619 15.017 -11.137 1.00 92.00 120 HIS A O 1
ATOM 928 N N . ASN A 1 121 ? 12.954 13.225 -10.898 1.00 95.19 121 ASN A N 1
ATOM 929 C CA . ASN A 1 121 ? 14.075 13.775 -11.651 1.00 95.19 121 ASN A CA 1
ATOM 930 C C . ASN A 1 121 ? 13.907 13.477 -13.157 1.00 95.19 121 ASN A C 1
ATOM 932 O O . ASN A 1 121 ? 14.008 12.314 -13.564 1.00 95.19 121 ASN A O 1
ATOM 936 N N . PRO A 1 122 ? 13.725 14.501 -14.018 1.00 95.75 122 PRO A N 1
ATOM 937 C CA . PRO A 1 122 ? 13.529 14.296 -15.452 1.00 95.75 122 PRO A CA 1
ATOM 938 C C . PRO A 1 122 ? 14.678 13.544 -16.132 1.00 95.75 122 PRO A C 1
ATOM 940 O O . PRO A 1 122 ? 14.435 12.774 -17.055 1.00 95.75 122 PRO A O 1
ATOM 943 N N . GLN A 1 123 ? 15.921 13.720 -15.669 1.00 96.50 123 GLN A N 1
ATOM 944 C CA . GLN A 1 123 ? 17.087 13.044 -16.246 1.00 96.50 123 GLN A CA 1
ATOM 945 C C . GLN A 1 123 ? 17.075 11.544 -15.942 1.00 96.50 123 GLN A C 1
ATOM 947 O O . GLN A 1 123 ? 17.340 10.735 -16.829 1.00 96.50 123 GLN A O 1
ATOM 952 N N . HIS A 1 124 ? 16.722 11.165 -14.709 1.00 96.88 124 HIS A N 1
ATOM 953 C CA . HIS A 1 124 ? 16.611 9.758 -14.316 1.00 96.88 124 HIS A CA 1
ATOM 954 C C . HIS A 1 124 ? 15.491 9.068 -15.102 1.00 96.88 124 HIS A C 1
ATOM 956 O O . HIS A 1 124 ? 15.693 7.981 -15.644 1.00 96.88 124 HIS A O 1
ATOM 962 N N . VAL A 1 125 ? 14.327 9.720 -15.200 1.00 97.62 125 VAL A N 1
ATOM 963 C CA . VAL A 1 125 ? 13.166 9.207 -15.943 1.00 97.62 125 VAL A CA 1
ATOM 964 C C . VAL A 1 125 ? 13.487 9.049 -17.427 1.00 97.62 125 VAL A C 1
ATOM 966 O O . VAL A 1 125 ? 13.205 7.997 -17.996 1.00 97.62 125 VAL A O 1
ATOM 969 N N . GLN A 1 126 ? 14.115 10.055 -18.040 1.00 97.75 126 GLN A N 1
ATOM 970 C CA . GLN A 1 126 ? 14.481 10.022 -19.454 1.00 97.75 126 GLN A CA 1
ATOM 971 C C . GLN A 1 126 ? 15.477 8.897 -19.758 1.00 97.75 126 GLN A C 1
ATOM 973 O O . GLN A 1 126 ? 15.266 8.128 -20.693 1.00 97.75 126 GLN A O 1
ATOM 978 N N . TRP A 1 127 ? 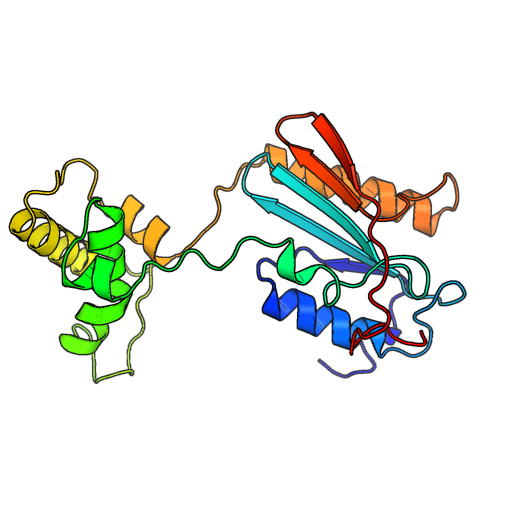16.510 8.735 -18.928 1.00 98.06 127 TRP A N 1
ATOM 979 C CA . TRP A 1 127 ? 17.462 7.635 -19.081 1.00 98.06 127 TRP A CA 1
ATOM 980 C C . TRP A 1 127 ? 16.780 6.266 -18.960 1.00 98.06 127 TRP A C 1
ATOM 982 O O . TRP A 1 127 ? 17.030 5.360 -19.758 1.00 98.06 127 TRP A O 1
ATOM 992 N N . CYS A 1 128 ? 15.867 6.120 -17.993 1.00 97.94 128 CYS A N 1
ATOM 993 C CA . CYS A 1 128 ? 15.119 4.878 -17.828 1.00 97.94 128 CYS A CA 1
ATOM 994 C C . CYS A 1 128 ? 14.226 4.578 -19.038 1.00 97.94 128 CYS A C 1
ATOM 996 O O . CYS A 1 128 ? 14.149 3.430 -19.475 1.00 97.94 128 CYS A O 1
ATOM 998 N N . LEU A 1 129 ? 13.577 5.606 -19.591 1.00 98.31 129 LEU A N 1
ATOM 999 C CA . LEU A 1 129 ? 12.747 5.492 -20.786 1.00 98.31 129 LEU A CA 1
ATOM 1000 C C . LEU A 1 129 ? 13.561 5.001 -21.988 1.00 98.31 129 LEU A C 1
ATOM 1002 O O . LEU A 1 129 ? 13.145 4.062 -22.664 1.00 98.31 129 LEU A O 1
ATOM 1006 N N . GLU A 1 130 ? 14.733 5.587 -22.225 1.00 98.00 130 GLU A N 1
ATOM 1007 C CA . GLU A 1 130 ? 15.622 5.204 -23.327 1.00 98.00 130 GLU A CA 1
ATOM 1008 C C . GLU A 1 130 ? 16.042 3.733 -23.224 1.00 98.00 130 GLU A C 1
ATOM 1010 O O . GLU A 1 130 ? 15.902 2.969 -24.184 1.00 98.00 130 GLU A O 1
ATOM 1015 N N . LYS A 1 131 ? 16.459 3.289 -22.032 1.00 98.31 131 LYS A N 1
ATOM 1016 C CA . LYS A 1 131 ? 16.825 1.885 -21.797 1.00 98.31 131 LYS A CA 1
ATOM 1017 C C . LYS A 1 131 ? 15.649 0.928 -21.901 1.00 98.31 131 LYS A C 1
ATOM 1019 O O . LYS A 1 131 ? 15.799 -0.159 -22.462 1.00 98.31 131 LYS A O 1
ATOM 1024 N N . ALA A 1 132 ? 14.465 1.333 -21.453 1.00 98.19 132 ALA A N 1
ATOM 1025 C CA . ALA A 1 132 ? 13.261 0.529 -21.613 1.00 98.19 132 ALA A CA 1
ATOM 1026 C C . ALA A 1 132 ? 12.877 0.387 -23.096 1.00 98.19 132 ALA A C 1
ATOM 1028 O O . ALA A 1 132 ? 12.502 -0.704 -23.525 1.00 98.19 132 ALA A O 1
ATOM 1029 N N . GLN A 1 133 ? 13.024 1.445 -23.900 1.00 98.31 133 GLN A N 1
ATOM 1030 C CA . GLN A 1 133 ? 12.772 1.416 -25.344 1.00 98.31 133 GLN A CA 1
ATOM 1031 C C . GLN A 1 133 ? 13.786 0.546 -26.098 1.00 98.31 133 GLN A C 1
ATOM 1033 O O . GLN A 1 133 ? 13.391 -0.227 -26.972 1.00 98.31 133 GLN A O 1
ATOM 1038 N N . GLU A 1 134 ? 15.078 0.633 -25.764 1.00 97.94 134 GLU A N 1
ATOM 1039 C CA . GLU A 1 134 ? 16.110 -0.268 -26.297 1.00 97.94 134 GLU A CA 1
ATOM 1040 C C . GLU A 1 134 ? 15.755 -1.730 -25.997 1.00 97.94 134 GLU A C 1
ATOM 1042 O O . GLU A 1 134 ? 15.732 -2.570 -26.900 1.00 97.94 134 GLU A O 1
ATOM 1047 N N . ARG A 1 135 ? 15.404 -2.024 -24.740 1.00 97.69 135 ARG A N 1
ATOM 1048 C CA . ARG A 1 135 ? 15.019 -3.364 -24.288 1.00 97.69 135 ARG A CA 1
ATOM 1049 C C . ARG A 1 135 ? 13.768 -3.878 -24.999 1.00 97.69 135 ARG A C 1
ATOM 1051 O O . ARG A 1 135 ? 13.759 -5.016 -25.459 1.00 97.69 135 ARG A O 1
ATOM 1058 N N . ALA A 1 136 ? 12.733 -3.052 -25.128 1.00 97.94 136 ALA A N 1
ATOM 1059 C CA . ALA A 1 136 ? 11.497 -3.420 -25.811 1.00 97.94 136 ALA A CA 1
ATOM 1060 C C . ALA A 1 136 ? 11.745 -3.786 -27.281 1.00 97.94 136 ALA A C 1
ATOM 1062 O O . ALA A 1 136 ? 11.230 -4.799 -27.753 1.00 97.94 136 ALA A O 1
ATOM 1063 N N . LYS A 1 137 ? 12.610 -3.037 -27.980 1.00 97.44 137 LYS A N 1
ATOM 1064 C CA . LYS A 1 137 ? 13.007 -3.345 -29.364 1.00 97.44 137 LYS A CA 1
ATOM 1065 C C . LYS A 1 137 ? 13.691 -4.710 -29.486 1.00 97.44 137 LYS A C 1
ATOM 1067 O O . LYS A 1 137 ? 13.387 -5.433 -30.430 1.00 97.44 137 LYS A O 1
ATOM 1072 N N . MET A 1 138 ? 14.557 -5.085 -28.536 1.00 97.00 138 MET A N 1
ATOM 1073 C CA . MET A 1 138 ? 15.233 -6.396 -28.538 1.00 97.00 138 MET A CA 1
ATOM 1074 C C . MET A 1 138 ? 14.253 -7.574 -28.453 1.00 97.00 138 MET A C 1
ATOM 1076 O O . MET A 1 138 ? 14.518 -8.626 -29.022 1.00 97.00 138 MET A O 1
ATOM 1080 N N . PHE A 1 139 ? 13.131 -7.396 -27.751 1.00 97.31 139 PHE A N 1
ATOM 1081 C CA . PHE A 1 139 ? 12.105 -8.427 -27.558 1.00 97.31 139 PHE A CA 1
ATOM 1082 C C . PHE A 1 139 ? 10.874 -8.237 -28.451 1.00 97.31 139 PHE A C 1
ATOM 1084 O O . PHE A 1 139 ? 9.870 -8.918 -28.259 1.00 97.31 139 PHE A O 1
ATOM 1091 N N . HIS A 1 140 ? 10.937 -7.320 -29.422 1.00 97.06 140 HIS A N 1
ATOM 1092 C CA . HIS A 1 140 ? 9.823 -6.988 -30.314 1.00 97.06 140 HIS A CA 1
ATOM 1093 C C . HIS A 1 140 ? 8.529 -6.591 -29.569 1.00 97.06 140 HIS A C 1
ATOM 1095 O O . HIS A 1 140 ? 7.422 -6.886 -30.019 1.00 97.06 140 HIS A O 1
ATOM 1101 N N . ILE A 1 141 ? 8.665 -5.907 -28.429 1.00 97.56 141 ILE A N 1
ATOM 1102 C CA . ILE A 1 141 ? 7.548 -5.386 -27.631 1.00 97.56 141 ILE A CA 1
ATOM 1103 C C . ILE A 1 141 ? 7.157 -3.995 -28.166 1.00 97.56 141 ILE A C 1
ATOM 1105 O O . ILE A 1 141 ? 8.042 -3.152 -28.347 1.00 97.56 141 ILE A O 1
ATOM 1109 N N . PRO A 1 142 ? 5.858 -3.713 -28.400 1.00 95.31 142 PRO A N 1
ATOM 1110 C CA . PRO A 1 142 ? 5.403 -2.408 -28.879 1.00 95.31 142 PRO A CA 1
ATOM 1111 C C . PRO A 1 142 ? 5.821 -1.259 -27.954 1.00 95.31 142 PRO A C 1
ATOM 1113 O O . PRO A 1 142 ? 5.614 -1.315 -26.743 1.00 95.31 142 PRO A O 1
ATOM 1116 N N . THR A 1 143 ? 6.36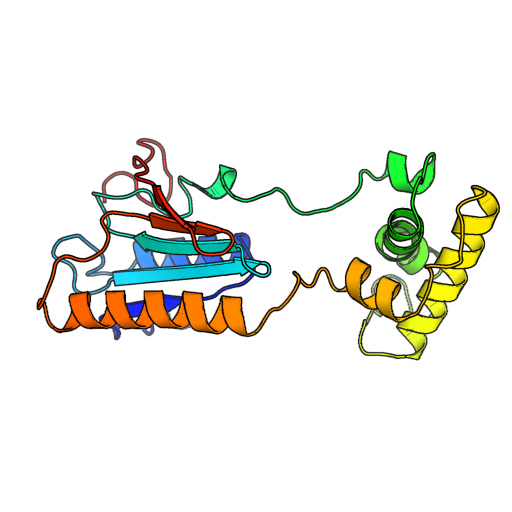7 -0.186 -28.529 1.00 93.75 143 THR A N 1
ATOM 1117 C CA . THR A 1 143 ? 6.888 0.964 -27.771 1.00 93.75 143 THR A CA 1
ATOM 1118 C C . THR A 1 143 ? 5.910 2.134 -27.672 1.00 93.75 143 THR A C 1
ATOM 1120 O O . THR A 1 143 ? 6.235 3.131 -27.044 1.00 93.75 143 THR A O 1
ATOM 1123 N N . GLU A 1 144 ? 4.722 2.044 -28.277 1.00 93.06 144 GLU A N 1
ATOM 1124 C CA . GLU A 1 144 ? 3.743 3.146 -28.357 1.00 93.06 144 GLU A CA 1
ATOM 1125 C C . GLU A 1 144 ? 3.316 3.678 -26.982 1.00 93.06 144 GLU A C 1
ATOM 1127 O O . GLU A 1 144 ? 3.049 4.865 -26.830 1.00 93.06 144 GLU A O 1
ATOM 1132 N N . ARG A 1 145 ? 3.279 2.798 -25.975 1.00 91.75 145 ARG A N 1
ATOM 1133 C CA . ARG A 1 145 ? 2.931 3.135 -24.587 1.00 91.75 145 ARG A CA 1
ATOM 1134 C C . ARG A 1 145 ? 4.149 3.419 -23.698 1.00 91.75 145 ARG A C 1
ATOM 1136 O O . ARG A 1 145 ? 3.965 3.707 -22.522 1.00 91.75 145 ARG A O 1
ATOM 1143 N N . LEU A 1 146 ? 5.378 3.301 -24.218 1.00 95.75 146 LEU A N 1
ATOM 1144 C CA . LEU A 1 146 ? 6.597 3.631 -23.473 1.00 95.75 146 LEU A CA 1
ATOM 1145 C C . LEU A 1 146 ? 6.831 5.138 -23.525 1.00 95.75 146 LEU A C 1
ATOM 1147 O O . LEU A 1 146 ? 7.463 5.648 -24.452 1.00 95.75 146 LEU A O 1
ATOM 1151 N N . ASP A 1 147 ? 6.348 5.824 -22.496 1.00 96.50 147 ASP A N 1
ATOM 1152 C CA . ASP A 1 147 ? 6.575 7.241 -22.250 1.00 96.50 147 ASP A CA 1
ATOM 1153 C C . ASP A 1 147 ? 7.088 7.491 -20.818 1.00 96.50 147 ASP A C 1
ATOM 1155 O O . ASP A 1 147 ? 7.200 6.583 -19.987 1.00 96.50 147 ASP A O 1
ATOM 1159 N N . ALA A 1 148 ? 7.432 8.747 -20.526 1.00 95.38 148 ALA A N 1
ATOM 1160 C CA . ALA A 1 148 ? 7.909 9.151 -19.205 1.00 95.38 148 ALA A CA 1
ATOM 1161 C C . ALA A 1 148 ? 6.870 8.883 -18.101 1.00 95.38 148 ALA A C 1
ATOM 1163 O O . ALA A 1 148 ? 7.241 8.580 -16.966 1.00 95.38 148 ALA A O 1
ATOM 1164 N N . HIS A 1 149 ? 5.577 8.954 -18.430 1.00 92.75 149 HIS A N 1
ATOM 1165 C CA . HIS A 1 149 ? 4.503 8.714 -17.475 1.00 92.75 149 HIS A CA 1
ATOM 1166 C C . HIS A 1 149 ? 4.464 7.246 -17.038 1.00 92.75 149 HIS A C 1
ATOM 1168 O O . HIS A 1 149 ? 4.426 6.963 -15.840 1.00 92.75 149 HIS A O 1
ATOM 1174 N N . LEU A 1 150 ? 4.568 6.304 -17.980 1.00 93.31 150 LEU A N 1
ATOM 1175 C CA . LEU A 1 150 ? 4.649 4.879 -17.676 1.00 93.31 150 LEU A CA 1
ATOM 1176 C C . LEU A 1 150 ? 5.879 4.560 -16.818 1.00 93.31 150 LEU A C 1
ATOM 1178 O O . LEU A 1 150 ? 5.770 3.795 -15.859 1.00 93.31 150 LEU A O 1
ATOM 1182 N N . VAL A 1 151 ? 7.028 5.184 -17.108 1.00 95.19 151 VAL A N 1
ATOM 1183 C CA . VAL A 1 151 ? 8.245 5.033 -16.293 1.00 95.19 151 VAL A CA 1
ATOM 1184 C C . VAL A 1 151 ? 7.996 5.444 -14.844 1.00 95.19 151 VAL A C 1
ATOM 1186 O O . VAL A 1 151 ? 8.292 4.686 -13.920 1.00 95.19 151 VAL A O 1
ATOM 1189 N N . GLN A 1 152 ? 7.400 6.616 -14.635 1.00 93.06 152 GLN A N 1
ATOM 1190 C CA . GLN A 1 152 ? 7.081 7.116 -13.299 1.00 93.06 152 GLN A CA 1
ATOM 1191 C C . GLN A 1 152 ? 6.091 6.219 -12.552 1.00 93.06 152 GLN A C 1
ATOM 1193 O O . GLN A 1 152 ? 6.257 5.994 -11.353 1.00 93.06 152 GLN A O 1
ATOM 1198 N N . LEU A 1 153 ? 5.080 5.689 -13.244 1.00 89.00 153 LEU A N 1
ATOM 1199 C CA . LEU A 1 153 ? 4.092 4.794 -12.645 1.00 89.00 153 LEU A CA 1
ATOM 1200 C C . LEU A 1 153 ? 4.708 3.458 -12.220 1.00 89.00 153 LEU A C 1
ATOM 1202 O O . LEU A 1 153 ? 4.531 3.041 -11.075 1.00 89.00 153 LEU A O 1
ATOM 1206 N N . VAL A 1 154 ? 5.449 2.805 -13.118 1.00 90.56 154 VAL A N 1
ATOM 1207 C CA . VAL A 1 154 ? 6.036 1.480 -12.867 1.00 90.56 154 VAL A CA 1
ATOM 1208 C C . VAL A 1 154 ? 7.103 1.554 -11.776 1.00 90.56 154 VAL A C 1
ATOM 1210 O O . VAL A 1 154 ? 7.076 0.759 -10.838 1.00 90.56 154 VAL A O 1
ATOM 1213 N N . ILE A 1 155 ? 8.013 2.531 -11.853 1.00 91.00 155 ILE A N 1
ATOM 1214 C CA . ILE A 1 155 ? 9.096 2.676 -10.869 1.00 91.00 155 ILE A CA 1
ATOM 1215 C C . ILE A 1 155 ? 8.563 3.228 -9.547 1.00 91.00 155 ILE A C 1
ATOM 1217 O O . ILE A 1 155 ? 8.945 2.755 -8.478 1.00 91.00 155 ILE A O 1
ATOM 1221 N N . GLY A 1 156 ? 7.663 4.212 -9.606 1.00 84.81 156 GLY A N 1
ATOM 1222 C CA . GLY A 1 156 ? 7.102 4.845 -8.416 1.00 84.81 156 GLY A CA 1
ATOM 1223 C C . GLY A 1 156 ? 6.157 3.936 -7.633 1.00 84.81 156 GLY A C 1
ATOM 1224 O O . GLY A 1 156 ? 5.908 4.200 -6.461 1.00 84.81 156 GLY A O 1
ATOM 1225 N N . LYS A 1 157 ? 5.635 2.866 -8.256 1.00 77.31 157 LYS A N 1
ATOM 1226 C CA . LYS A 1 157 ? 4.683 1.911 -7.656 1.00 77.31 157 LYS A CA 1
ATOM 1227 C C . LYS A 1 157 ? 3.464 2.591 -7.016 1.00 77.31 157 LYS A C 1
ATOM 1229 O O . LYS A 1 157 ? 2.861 2.044 -6.093 1.00 77.31 157 LYS A O 1
ATOM 1234 N N . HIS A 1 158 ? 3.096 3.779 -7.499 1.00 66.56 158 HIS A N 1
ATOM 1235 C CA . HIS A 1 158 ? 1.977 4.541 -6.961 1.00 66.56 158 HIS A CA 1
ATOM 1236 C C . HIS A 1 158 ? 0.663 3.833 -7.319 1.00 66.56 158 HIS A C 1
ATOM 1238 O O . HIS A 1 158 ? 0.408 3.608 -8.506 1.00 66.56 158 HIS A O 1
ATOM 1244 N N . PRO A 1 159 ? -0.183 3.472 -6.337 1.00 67.81 159 PRO A N 1
ATOM 1245 C CA . PRO A 1 159 ? -1.506 2.959 -6.649 1.00 67.81 159 PRO A CA 1
ATOM 1246 C C . PRO A 1 159 ? -2.333 4.051 -7.345 1.00 67.81 159 PRO A C 1
ATOM 1248 O O . PRO A 1 159 ? -2.119 5.241 -7.089 1.00 67.81 159 PRO A O 1
ATOM 1251 N N . PRO A 1 160 ? -3.300 3.683 -8.202 1.00 69.25 160 PRO A N 1
ATOM 1252 C CA . PRO A 1 160 ? -4.204 4.656 -8.800 1.00 69.25 160 PRO A CA 1
ATOM 1253 C C . PRO A 1 160 ? -4.895 5.505 -7.723 1.00 69.25 160 PRO A C 1
ATOM 1255 O O . PRO A 1 160 ? -5.517 4.975 -6.801 1.00 69.25 160 PRO A O 1
ATOM 1258 N N . ALA A 1 161 ? -4.799 6.828 -7.845 1.00 75.31 161 ALA A N 1
ATOM 1259 C CA . ALA A 1 161 ? -5.343 7.778 -6.881 1.00 75.31 161 ALA A CA 1
ATOM 1260 C C . ALA A 1 161 ? -6.604 8.445 -7.445 1.00 75.31 161 ALA A C 1
ATOM 1262 O O . ALA A 1 161 ? -6.541 9.195 -8.417 1.00 75.31 161 ALA A O 1
ATOM 1263 N N . PHE A 1 162 ? -7.756 8.191 -6.821 1.00 83.56 162 PHE A N 1
ATOM 1264 C CA . PHE A 1 162 ? -9.029 8.810 -7.188 1.00 83.56 162 PHE A CA 1
ATOM 1265 C C . PHE A 1 162 ? -9.584 9.577 -5.990 1.00 83.56 162 PHE A C 1
ATOM 1267 O O . PHE A 1 162 ? -9.799 8.998 -4.926 1.00 83.56 162 PHE A O 1
ATOM 1274 N N . GLN A 1 163 ? -9.868 10.870 -6.175 1.00 85.69 163 GLN A N 1
ATOM 1275 C CA . GLN A 1 163 ? -10.369 11.744 -5.103 1.00 85.69 163 GLN A CA 1
ATOM 1276 C C . GLN A 1 163 ? -11.645 11.199 -4.448 1.00 85.69 163 GLN A C 1
ATOM 1278 O O . GLN A 1 163 ? -11.796 11.266 -3.231 1.00 85.69 163 GLN A O 1
ATOM 1283 N N . ALA A 1 164 ? -12.528 10.582 -5.239 1.00 88.00 164 ALA A N 1
ATOM 1284 C CA . ALA A 1 164 ? -13.735 9.934 -4.735 1.00 88.00 164 ALA A CA 1
ATOM 1285 C C . ALA A 1 164 ? -13.432 8.787 -3.751 1.00 88.00 164 ALA A C 1
ATOM 1287 O O . ALA A 1 164 ? -14.104 8.675 -2.730 1.00 88.00 164 ALA A O 1
ATOM 1288 N N . GLY A 1 165 ? -12.399 7.977 -4.011 1.00 88.38 165 GLY A N 1
ATOM 1289 C CA . GLY A 1 165 ? -11.986 6.895 -3.113 1.00 88.38 165 GLY A CA 1
ATOM 1290 C C . GLY A 1 165 ? -11.456 7.416 -1.776 1.00 88.38 165 GLY A C 1
ATOM 1291 O O . GLY A 1 165 ? -11.826 6.898 -0.723 1.00 88.38 165 GLY A O 1
ATOM 1292 N N . TYR A 1 166 ? -10.664 8.493 -1.801 1.00 88.69 166 TYR A N 1
ATOM 1293 C CA . TYR A 1 166 ? -10.188 9.147 -0.577 1.00 88.69 166 TYR A CA 1
ATOM 1294 C C . TYR A 1 166 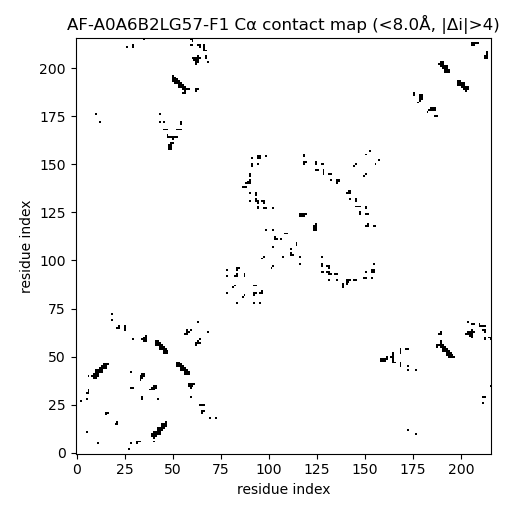? -11.324 9.781 0.222 1.00 88.69 166 TYR A C 1
ATOM 1296 O O . TYR A 1 166 ? -11.377 9.608 1.437 1.00 88.69 166 TYR A O 1
ATOM 1304 N N . ALA A 1 167 ? -12.253 10.467 -0.448 1.00 90.50 167 ALA A N 1
ATOM 1305 C CA . ALA A 1 167 ? -13.425 11.048 0.200 1.00 90.50 167 ALA A CA 1
ATOM 1306 C C . ALA A 1 167 ? -14.307 9.968 0.847 1.00 90.50 167 ALA A C 1
ATOM 1308 O O . ALA A 1 167 ? -14.752 10.135 1.981 1.00 90.50 167 ALA A O 1
ATOM 1309 N N . PHE A 1 168 ? -14.509 8.839 0.161 1.00 89.69 168 PHE A N 1
ATOM 1310 C CA . PHE A 1 168 ? -15.272 7.712 0.689 1.00 89.69 168 PHE A CA 1
ATOM 1311 C C . PHE A 1 168 ? -14.608 7.106 1.934 1.00 89.69 168 PHE A C 1
ATOM 1313 O O . PHE A 1 168 ? -15.247 6.989 2.979 1.00 89.69 168 PHE A O 1
ATOM 1320 N N . ASN A 1 169 ? -13.307 6.805 1.860 1.00 89.69 169 ASN A N 1
ATOM 1321 C CA . ASN A 1 169 ? -12.547 6.265 2.989 1.00 89.69 169 ASN A CA 1
ATOM 1322 C C . ASN A 1 169 ? -12.522 7.243 4.182 1.00 89.69 169 ASN A C 1
ATOM 1324 O O . ASN A 1 169 ? -12.760 6.848 5.320 1.00 89.69 169 ASN A O 1
ATOM 1328 N N . ALA A 1 170 ? -12.322 8.542 3.930 1.00 91.00 170 ALA A N 1
ATOM 1329 C CA . ALA A 1 170 ? -12.374 9.580 4.962 1.00 91.00 170 ALA A CA 1
ATOM 1330 C C . ALA A 1 170 ? -13.762 9.693 5.618 1.00 91.00 170 ALA A C 1
ATOM 1332 O O . ALA A 1 170 ? -13.858 9.900 6.831 1.00 91.00 170 ALA A O 1
ATOM 1333 N N . GLY A 1 171 ? -14.836 9.525 4.841 1.00 92.44 171 GLY A N 1
ATOM 1334 C CA . GLY A 1 171 ? -16.206 9.469 5.350 1.00 92.44 171 GLY A CA 1
ATOM 1335 C C . GLY A 1 171 ? -16.423 8.294 6.305 1.00 92.44 171 GLY A C 1
ATOM 1336 O O . GLY A 1 171 ? -16.932 8.492 7.409 1.00 92.44 171 GLY A O 1
ATOM 1337 N N . LEU A 1 172 ? -15.964 7.095 5.929 1.00 91.25 172 LEU A N 1
ATOM 1338 C CA . LEU A 1 172 ? -16.001 5.915 6.800 1.00 91.25 172 LEU A CA 1
ATOM 1339 C C . LEU A 1 172 ? -15.199 6.139 8.089 1.00 91.25 172 LEU A C 1
ATOM 1341 O O . LEU A 1 172 ? -15.709 5.899 9.182 1.00 91.25 172 LEU A O 1
ATOM 1345 N N . PHE A 1 173 ? -13.985 6.683 7.977 1.00 92.38 173 PHE A N 1
ATOM 1346 C CA . PHE A 1 173 ? -13.142 7.035 9.122 1.00 92.38 173 PHE A CA 1
ATOM 1347 C C . PHE A 1 173 ? -13.836 7.980 10.095 1.00 92.38 173 PHE A C 1
ATOM 1349 O O . PHE A 1 173 ? -13.838 7.745 11.305 1.00 92.38 173 PHE A O 1
ATOM 1356 N N . SER A 1 174 ? -14.418 9.050 9.558 1.00 93.69 174 SER A N 1
ATOM 1357 C CA . SER A 1 174 ? -15.070 10.093 10.344 1.00 93.69 174 SER A CA 1
ATOM 1358 C C . SER A 1 174 ? -16.295 9.540 11.063 1.00 93.69 174 SER A C 1
ATOM 1360 O O . SER A 1 174 ? -16.483 9.805 12.247 1.00 93.69 174 SER A O 1
ATOM 1362 N N . ASN A 1 175 ? -17.087 8.715 10.375 1.00 93.62 175 ASN A N 1
ATOM 1363 C CA . ASN A 1 175 ? -18.259 8.058 10.939 1.00 93.62 175 ASN A CA 1
ATOM 1364 C C . ASN A 1 175 ? -17.887 7.130 12.105 1.00 93.62 175 ASN A C 1
ATOM 1366 O O . ASN A 1 175 ? -18.477 7.208 13.177 1.00 93.62 175 ASN A O 1
ATOM 1370 N N . GLU A 1 176 ? -16.875 6.283 11.931 1.00 91.69 176 GLU A N 1
ATOM 1371 C CA . GLU A 1 176 ? -16.482 5.295 12.944 1.00 91.69 176 GLU A CA 1
ATOM 1372 C C . GLU A 1 176 ? -15.767 5.937 14.130 1.00 91.69 176 GLU A C 1
ATOM 1374 O O . GLU A 1 176 ? -16.014 5.581 15.282 1.00 91.69 176 GLU A O 1
ATOM 1379 N N . THR A 1 177 ? -14.980 6.976 13.865 1.00 90.81 177 THR A N 1
ATOM 1380 C CA . THR A 1 177 ? -14.421 7.843 14.905 1.00 90.81 177 THR A CA 1
ATOM 1381 C C . THR A 1 177 ? -15.527 8.515 15.713 1.00 90.81 177 THR A C 1
ATOM 1383 O O . THR A 1 177 ? -15.500 8.483 16.940 1.00 90.81 177 THR A O 1
ATOM 1386 N N . PHE A 1 178 ? -16.527 9.097 15.044 1.00 93.19 178 PHE A N 1
ATOM 1387 C CA . PHE A 1 178 ? -17.627 9.786 15.710 1.00 93.19 178 PHE A CA 1
ATOM 1388 C C . PHE A 1 178 ? -18.441 8.834 16.589 1.00 93.19 178 PHE A C 1
ATOM 1390 O O . PHE A 1 178 ? -18.682 9.143 17.755 1.00 93.19 178 PHE A O 1
ATOM 1397 N N . LYS A 1 179 ? -18.805 7.655 16.071 1.00 92.00 179 LYS A N 1
ATOM 1398 C CA . LYS A 1 179 ? -19.492 6.612 16.847 1.00 92.00 179 LYS A CA 1
ATOM 1399 C C . LYS A 1 179 ? -18.683 6.178 18.065 1.00 92.00 179 LYS A C 1
ATOM 1401 O O . LYS A 1 179 ? -19.248 6.084 19.146 1.00 92.00 179 LYS A O 1
ATOM 1406 N N . PHE A 1 180 ? -17.374 5.983 17.898 1.00 86.81 180 PHE A N 1
ATOM 1407 C CA . PHE A 1 180 ? -16.501 5.555 18.987 1.00 86.81 180 PHE A CA 1
ATOM 1408 C C . PHE A 1 180 ? -16.406 6.607 20.097 1.00 86.81 180 PHE A C 1
ATOM 1410 O O . PHE A 1 180 ? -16.512 6.281 21.271 1.00 86.81 180 PHE A O 1
ATOM 1417 N N . VAL A 1 181 ? -16.234 7.881 19.733 1.00 89.06 181 VAL A N 1
ATOM 1418 C CA . VAL A 1 181 ? -16.050 8.970 20.708 1.00 89.06 181 VAL A CA 1
ATOM 1419 C C . VAL A 1 181 ? -17.354 9.350 21.412 1.00 89.06 181 VAL A C 1
ATOM 1421 O O . VAL A 1 181 ? -17.324 9.764 22.568 1.00 89.06 181 VAL A O 1
ATOM 1424 N N . THR A 1 182 ? -18.490 9.264 20.718 1.00 91.62 182 THR A N 1
ATOM 1425 C CA . THR A 1 182 ? -19.787 9.728 21.245 1.00 91.62 182 THR A CA 1
ATOM 1426 C C . THR A 1 182 ? -20.672 8.616 21.787 1.00 91.62 182 THR A C 1
ATOM 1428 O O . THR A 1 182 ? -21.690 8.916 22.404 1.00 91.62 182 THR A O 1
ATOM 1431 N N . GLU A 1 183 ? -20.337 7.357 21.503 1.00 88.88 183 GLU A N 1
ATOM 1432 C CA . GLU A 1 183 ? -21.153 6.179 21.815 1.00 88.88 183 GLU A CA 1
ATOM 1433 C C . GLU A 1 183 ? -22.602 6.273 21.286 1.00 88.88 183 GLU A C 1
ATOM 1435 O O . GLU A 1 183 ? -23.505 5.586 21.759 1.00 88.88 183 GLU A O 1
ATOM 1440 N N . CYS A 1 184 ? -22.856 7.110 20.269 1.00 94.81 184 CYS A N 1
ATOM 1441 C CA . CYS A 1 184 ? -24.208 7.341 19.747 1.00 94.81 184 CYS A CA 1
ATOM 1442 C C . CYS A 1 184 ? -24.762 6.170 18.915 1.00 94.81 184 CYS A C 1
ATOM 1444 O O . CYS A 1 184 ? -25.954 6.123 18.608 1.00 94.81 184 CYS A O 1
ATOM 1446 N N . SER A 1 185 ? -23.897 5.241 18.505 1.00 94.88 185 SER A N 1
ATOM 1447 C CA . SER A 1 185 ? -24.240 4.051 17.733 1.00 94.88 185 SER A CA 1
ATOM 1448 C C . SER A 1 185 ? -23.131 3.009 17.863 1.00 94.88 185 SER A C 1
ATOM 1450 O O . SER A 1 185 ? -22.015 3.318 18.276 1.00 94.88 185 SER A O 1
ATOM 1452 N N . SER A 1 186 ? -23.418 1.768 17.473 1.00 90.50 186 SER A N 1
ATOM 1453 C CA . SER A 1 186 ? -22.409 0.712 17.440 1.00 90.50 186 SER A CA 1
ATOM 1454 C C . SER A 1 186 ? -21.395 0.953 16.320 1.00 90.50 186 SER A C 1
ATOM 1456 O O . SER A 1 186 ? -21.760 1.184 15.162 1.00 90.50 186 SER A O 1
ATOM 1458 N N . ASN A 1 187 ? -20.115 0.854 16.670 1.00 89.88 187 ASN A N 1
ATOM 1459 C CA . ASN A 1 187 ? -19.021 0.790 15.711 1.00 89.88 187 ASN A CA 1
ATOM 1460 C C . ASN A 1 187 ? -19.096 -0.451 14.815 1.00 89.88 187 ASN A C 1
ATOM 1462 O O . ASN A 1 187 ? -19.763 -1.439 15.138 1.00 89.88 187 ASN A O 1
ATOM 1466 N N . LEU A 1 188 ? -18.370 -0.407 13.699 1.00 90.06 188 LEU A N 1
ATOM 1467 C CA . LEU A 1 188 ? -18.135 -1.581 12.868 1.00 90.06 188 LEU A CA 1
ATOM 1468 C C . LEU A 1 188 ? -17.449 -2.687 13.686 1.00 90.06 188 LEU A C 1
ATOM 1470 O O . LEU A 1 188 ? -16.620 -2.427 14.559 1.00 90.06 188 LEU A O 1
ATOM 1474 N N . ASN A 1 189 ? -17.819 -3.939 13.413 1.00 88.25 189 ASN A N 1
ATOM 1475 C CA . ASN A 1 189 ? -17.370 -5.071 14.223 1.00 88.25 189 ASN A CA 1
ATOM 1476 C C . ASN A 1 189 ? -15.902 -5.432 14.000 1.00 88.25 189 ASN A C 1
ATOM 1478 O O . ASN A 1 189 ? -15.244 -5.824 14.960 1.00 88.25 189 ASN A O 1
ATOM 1482 N N . ASP A 1 190 ? -15.428 -5.343 12.757 1.00 91.81 190 ASP A N 1
ATOM 1483 C CA . ASP A 1 190 ? -14.050 -5.663 12.397 1.00 91.81 190 ASP A CA 1
ATOM 1484 C C . ASP A 1 190 ? -13.556 -4.908 11.157 1.00 91.81 190 ASP A C 1
ATOM 1486 O O . ASP A 1 190 ? -12.739 -4.001 11.292 1.00 91.81 190 ASP A O 1
ATOM 1490 N N . MET A 1 191 ? -14.046 -5.242 9.959 1.00 93.19 191 MET A N 1
ATOM 1491 C CA . MET A 1 191 ? -13.598 -4.610 8.720 1.00 93.19 191 MET A CA 1
ATOM 1492 C C . MET A 1 191 ? -14.740 -4.454 7.718 1.00 93.19 191 MET A C 1
ATOM 1494 O O . MET A 1 191 ? -15.468 -5.404 7.447 1.00 93.19 191 MET A O 1
ATOM 1498 N N . ASP A 1 192 ? -14.839 -3.274 7.116 1.00 94.06 192 ASP A N 1
ATOM 1499 C CA . ASP A 1 192 ? -15.677 -3.029 5.947 1.00 94.06 192 ASP A CA 1
ATOM 1500 C C . ASP A 1 192 ? -14.757 -2.814 4.744 1.00 94.06 192 ASP A C 1
ATOM 1502 O O . ASP A 1 192 ? -13.918 -1.913 4.743 1.00 94.06 192 ASP A O 1
ATOM 1506 N N . PHE A 1 193 ? -14.901 -3.652 3.722 1.00 93.31 193 PHE A N 1
ATOM 1507 C CA . PHE A 1 193 ? -14.235 -3.504 2.432 1.00 93.31 193 PHE A CA 1
ATOM 1508 C C . PHE A 1 193 ? -15.205 -2.875 1.442 1.00 93.31 193 PHE A C 1
ATOM 1510 O O . PHE A 1 193 ? -16.351 -3.302 1.345 1.00 93.31 193 PHE A O 1
ATOM 1517 N N . PHE A 1 194 ? -14.766 -1.879 0.687 1.00 91.94 194 PHE A N 1
ATOM 1518 C CA . PHE A 1 194 ? -15.573 -1.259 -0.349 1.00 91.94 194 PHE A CA 1
ATOM 1519 C C . PHE A 1 194 ? -14.970 -1.476 -1.727 1.00 91.94 194 PHE A C 1
ATOM 1521 O O . PHE A 1 194 ? -13.751 -1.483 -1.898 1.00 91.94 194 PHE A O 1
ATOM 1528 N N . ASN A 1 195 ? -15.841 -1.618 -2.719 1.00 91.50 195 ASN A N 1
ATOM 1529 C CA . ASN A 1 195 ? -15.465 -1.673 -4.121 1.00 91.50 195 ASN A CA 1
ATOM 1530 C C . ASN A 1 195 ? -16.557 -1.008 -4.956 1.00 91.50 195 ASN A C 1
ATOM 1532 O O . ASN A 1 195 ? -17.683 -1.492 -5.008 1.00 91.50 195 ASN A O 1
ATOM 1536 N N . SER A 1 196 ? -16.217 0.105 -5.606 1.00 85.56 196 SER A N 1
ATOM 1537 C CA . SER A 1 196 ? -17.071 0.757 -6.609 1.00 85.56 196 SER A CA 1
ATOM 1538 C C . SER A 1 196 ? -18.504 1.063 -6.135 1.00 85.56 196 SER A C 1
ATOM 1540 O O . SER A 1 196 ? -19.450 0.996 -6.913 1.00 85.56 196 SER A O 1
ATOM 1542 N N . GLY A 1 197 ? -18.663 1.431 -4.858 1.00 79.31 197 GLY A N 1
ATOM 1543 C CA . GLY A 1 197 ? -19.947 1.817 -4.256 1.00 79.31 197 GLY A CA 1
ATOM 1544 C C . GLY A 1 197 ? -20.635 0.723 -3.436 1.00 79.31 197 GLY A C 1
ATOM 1545 O O . GLY A 1 197 ? -21.569 1.029 -2.698 1.00 79.31 197 GLY A O 1
ATOM 1546 N N . GLU A 1 198 ? -20.158 -0.519 -3.495 1.00 89.50 198 GLU A N 1
ATOM 1547 C CA . GLU A 1 198 ? -20.636 -1.601 -2.633 1.00 89.50 198 GLU A CA 1
ATOM 1548 C C . GLU A 1 198 ? -19.760 -1.743 -1.386 1.00 89.50 198 GLU A C 1
ATOM 1550 O O . GLU A 1 198 ? -18.549 -1.519 -1.447 1.00 89.50 198 GLU A O 1
ATOM 1555 N N . ILE A 1 199 ? -20.372 -2.130 -0.262 1.00 91.62 199 ILE A N 1
ATOM 1556 C CA . ILE A 1 199 ? -19.691 -2.381 1.015 1.00 91.62 199 ILE A CA 1
ATOM 1557 C C . ILE A 1 199 ? -19.889 -3.844 1.414 1.00 91.62 199 ILE A C 1
ATOM 1559 O O . ILE A 1 199 ? -21.012 -4.337 1.515 1.00 91.62 199 ILE A O 1
ATOM 1563 N N . TYR A 1 200 ? -18.780 -4.506 1.710 1.00 92.75 200 TYR A N 1
ATOM 1564 C CA . TYR A 1 200 ? -18.671 -5.892 2.124 1.00 92.75 200 TYR A CA 1
ATOM 1565 C C . TYR A 1 200 ? -18.168 -5.946 3.564 1.00 92.75 200 TYR A C 1
ATOM 1567 O O . TYR A 1 200 ? -17.071 -5.481 3.868 1.00 92.75 200 TYR A O 1
ATOM 1575 N N . LYS A 1 201 ? -18.963 -6.542 4.453 1.00 93.25 201 LYS A N 1
ATOM 1576 C CA . LYS A 1 201 ? -18.592 -6.716 5.861 1.00 93.25 201 LYS A CA 1
ATOM 1577 C C . LYS A 1 201 ? -17.749 -7.971 6.017 1.00 93.25 201 LYS A C 1
ATOM 1579 O O . LYS A 1 201 ? -18.201 -9.063 5.675 1.00 93.25 201 LYS A O 1
ATOM 1584 N N . ILE A 1 202 ? -16.553 -7.823 6.563 1.00 91.31 202 ILE A N 1
ATOM 1585 C CA . ILE A 1 202 ? -15.599 -8.907 6.764 1.00 91.31 202 ILE A CA 1
ATOM 1586 C C . ILE A 1 202 ? -15.322 -9.020 8.260 1.00 91.31 202 ILE A C 1
ATOM 1588 O O . ILE A 1 202 ? -14.883 -8.070 8.902 1.00 91.31 202 ILE A O 1
ATOM 1592 N N . ASN A 1 203 ? -15.585 -10.207 8.808 1.00 90.62 203 ASN A N 1
ATOM 1593 C CA . ASN A 1 203 ? -15.240 -10.553 10.181 1.00 90.62 203 ASN A CA 1
ATOM 1594 C C . ASN A 1 203 ? -14.118 -11.586 10.154 1.00 90.62 203 ASN A C 1
ATOM 1596 O O . ASN A 1 203 ? -14.253 -12.661 9.571 1.00 90.62 203 ASN A O 1
ATOM 1600 N N . THR A 1 204 ? -13.013 -11.249 10.792 1.00 89.00 204 THR A N 1
ATOM 1601 C CA . THR A 1 204 ? -11.790 -12.034 10.853 1.00 89.00 204 THR A CA 1
ATOM 1602 C C . THR A 1 204 ? -11.584 -12.549 12.267 1.00 89.00 204 THR A C 1
ATOM 1604 O O . THR A 1 204 ? -11.926 -11.894 13.253 1.00 89.00 204 THR A O 1
ATOM 1607 N N . VAL A 1 205 ? -11.004 -13.740 12.366 1.00 85.94 205 VAL A N 1
ATOM 1608 C CA . VAL A 1 205 ? -10.755 -14.404 13.646 1.00 85.94 205 VAL A CA 1
ATOM 1609 C C . VAL A 1 205 ? -9.286 -14.200 14.029 1.00 85.94 205 VAL A C 1
ATOM 1611 O O . VAL A 1 205 ? -8.413 -14.383 13.174 1.00 85.94 205 VAL A O 1
ATOM 1614 N N . PRO A 1 206 ? -8.975 -13.795 15.274 1.00 87.69 206 PRO A N 1
ATOM 1615 C CA . PRO A 1 206 ? -7.598 -13.747 15.754 1.00 87.69 206 PRO A CA 1
ATOM 1616 C C . PRO A 1 206 ? -6.908 -15.108 15.620 1.00 87.69 206 PRO A C 1
ATOM 1618 O O . PRO A 1 206 ? -7.457 -16.134 16.011 1.00 87.69 206 PRO A O 1
ATOM 1621 N N . ASN A 1 207 ? -5.681 -15.118 15.100 1.00 88.75 207 ASN A N 1
ATOM 1622 C CA . ASN A 1 207 ? -4.869 -16.329 15.061 1.00 88.75 207 ASN A CA 1
ATOM 1623 C C . ASN A 1 207 ? -4.302 -16.616 16.466 1.00 88.75 207 ASN A C 1
ATOM 1625 O O . ASN A 1 207 ? -3.591 -15.782 17.033 1.00 88.75 207 ASN A O 1
ATOM 1629 N N . GLU A 1 208 ? -4.571 -17.809 17.004 1.00 88.12 208 GLU A N 1
ATOM 1630 C CA . GLU A 1 208 ? -4.118 -18.261 18.333 1.00 88.12 208 GLU A CA 1
ATOM 1631 C C . GLU A 1 208 ? -2.588 -18.301 18.489 1.00 88.12 208 GLU A C 1
ATOM 1633 O O . GLU A 1 208 ? -2.057 -18.282 19.604 1.00 88.12 208 GLU A O 1
ATOM 1638 N N . TYR A 1 209 ? -1.860 -18.329 17.374 1.00 90.06 209 TYR A N 1
ATOM 1639 C CA . TYR A 1 209 ? -0.401 -18.329 17.312 1.00 90.06 209 TYR A CA 1
ATOM 1640 C C . TYR A 1 209 ? 0.183 -16.970 16.907 1.00 90.06 209 TYR A C 1
ATOM 1642 O O . TYR A 1 209 ? 1.393 -16.864 16.709 1.00 90.06 209 TYR A O 1
ATOM 1650 N N . CYS A 1 210 ? -0.634 -15.917 16.789 1.00 89.88 210 CYS A N 1
ATOM 1651 C CA . CYS A 1 210 ? -0.155 -14.600 16.379 1.00 89.88 210 CYS A CA 1
ATOM 1652 C C . CYS A 1 210 ? 0.847 -14.023 17.387 1.00 89.88 210 CYS A C 1
ATOM 1654 O O . CYS A 1 210 ? 0.505 -13.773 18.540 1.00 89.88 210 CYS A O 1
ATOM 1656 N N . ALA A 1 211 ? 2.059 -13.700 16.936 1.00 88.88 211 ALA A N 1
ATOM 1657 C CA . ALA A 1 211 ? 3.087 -13.097 17.787 1.00 88.88 211 ALA A CA 1
ATOM 1658 C C . ALA A 1 211 ? 2.696 -11.720 18.368 1.00 88.88 211 ALA A C 1
ATOM 1660 O O . ALA A 1 211 ? 3.317 -11.268 19.325 1.00 88.88 211 ALA A O 1
ATOM 1661 N N . VAL A 1 212 ? 1.684 -11.051 17.796 1.00 88.81 212 VAL A N 1
ATOM 1662 C CA . VAL A 1 212 ? 1.280 -9.695 18.197 1.00 88.81 212 VAL A CA 1
ATOM 1663 C C . VAL A 1 212 ? 0.080 -9.691 19.143 1.00 88.81 212 VAL A C 1
ATOM 1665 O O . VAL A 1 212 ? 0.118 -9.015 20.168 1.00 88.81 212 VAL A O 1
ATOM 1668 N N . CYS A 1 213 ? -0.996 -10.410 18.808 1.00 85.69 213 CYS A N 1
ATOM 1669 C CA . CYS A 1 213 ? -2.252 -10.337 19.564 1.00 85.69 213 CYS A CA 1
ATOM 1670 C C . CYS A 1 213 ? -2.559 -11.573 20.418 1.00 85.69 213 CYS A C 1
ATOM 1672 O O . CYS A 1 213 ? -3.589 -11.596 21.084 1.00 85.69 213 CYS A O 1
ATOM 1674 N N . LYS A 1 214 ? -1.709 -12.607 20.416 1.00 83.88 214 LYS A N 1
ATOM 1675 C CA . LYS A 1 214 ? -1.931 -13.790 21.256 1.00 83.88 214 LYS A CA 1
ATOM 1676 C C . LYS A 1 214 ? -1.938 -13.412 22.740 1.00 83.88 214 LYS A C 1
ATOM 1678 O O . LYS A 1 214 ? -0.986 -12.814 23.235 1.00 83.88 214 LYS A O 1
ATOM 1683 N N . GLY A 1 215 ? -2.984 -13.837 23.452 1.00 70.81 215 GLY A N 1
ATOM 1684 C CA . GLY A 1 215 ? -3.119 -13.641 24.900 1.00 70.81 215 GLY A CA 1
ATOM 1685 C C . GLY A 1 215 ? -3.424 -12.200 25.322 1.00 70.81 215 GLY A C 1
ATOM 1686 O O . GLY A 1 215 ? -3.195 -11.863 26.483 1.00 70.81 215 GLY A O 1
ATOM 1687 N N . LYS A 1 216 ? -3.899 -11.365 24.391 1.00 67.00 216 LYS A N 1
ATOM 1688 C CA . LYS A 1 216 ? -4.296 -9.970 24.612 1.00 67.00 216 LYS A CA 1
ATOM 1689 C C . LYS A 1 216 ? -5.774 -9.752 24.331 1.00 67.00 216 LYS A C 1
ATOM 1691 O O . LYS A 1 216 ? -6.304 -10.463 23.450 1.00 67.00 216 LYS A O 1
#

Mean predicted aligned error: 7.1 Å

InterPro domains:
  IPR023318 Ubiquitin activating enzyme, alpha domain superfamily [G3DSA:1.10.10.520] (83-157)
  IPR035985 Ubiquitin-activating enzyme-like [SSF69572] (3-215)

Secondary structure (DSSP, 8-state):
--HHHHTT-SEEEE--SSHHHHHHHHHHHHHSTTBSTTSSBEEEEEEEETTEEEEEEE-TTTS--TTTSGGGSPPP----HHHHHH---SHHHHHHHIIIIIHHHH-TTSSTTTS---TT-HHHHHHHHHHHHHHHHHTT---TT-SHHHHHHHHHTPPP--HHHHHHHHHHHHHHHHHHHH-SSPPPSSEEEEETTEEEEE--PPPTT-TTTTT-